Protein AF-0000000075734147 (afdb_homodimer)

Secondary structure (DSSP, 8-state):
-------HHHHHHHHTTTEEEEEEE-TTS-EEEEEEEE--TTSSSPEEEEEEETTS--EEEEE-SS-TTHHHHHHHHHHTT--GGG--SGGGHHHHHHHHHHHHHHH--SSS-HHHHHHHTT-EEEE--/-------HHHHHHHHTTTEEEEEEE-TTS-EEEEEEEE--TTSSS-EEEEEEETTS--EEEEE-SS-TTHHHHHHHHHHTT--GGG--SGGGHHHHHHHHHHHHHHH--SSS-HHHHHHHTT-EEEE--

Radius of gyration: 19.32 Å; Cα contacts (8 Å, |Δi|>4): 494; chains: 2; bounding box: 48×45×51 Å

pLDDT: mean 90.49, std 11.54, range [36.22, 98.69]

Solvent-accessible surface area (backbone atoms only — not comparable to full-atom values): 13750 Å² total; per-residue (Å²): 131,81,78,71,72,72,52,63,66,56,51,50,45,65,75,41,65,46,45,37,24,21,37,29,24,42,82,86,70,41,78,45,33,30,39,31,35,40,46,35,92,78,65,61,43,54,29,35,19,40,38,31,42,70,96,53,72,64,31,66,19,50,21,66,66,86,59,92,55,42,64,36,47,3,40,21,49,11,39,76,62,52,63,60,81,71,54,66,55,80,90,24,48,67,56,35,54,50,49,52,49,51,35,54,27,33,56,52,84,77,86,60,56,39,65,56,33,35,39,74,68,53,32,46,72,46,73,30,78,130,82,77,72,73,71,52,62,67,56,51,49,45,65,74,41,66,46,45,36,24,20,36,29,24,42,82,86,70,41,79,45,34,30,38,33,36,39,47,34,91,79,66,62,43,54,29,34,19,41,39,31,44,70,95,54,72,62,30,65,18,51,22,63,65,86,59,92,56,43,64,34,46,3,40,22,49,12,40,74,62,53,62,61,81,72,53,66,56,79,90,24,47,69,56,37,54,50,49,51,50,50,34,53,26,33,55,51,82,78,84,59,55,40,64,57,34,36,39,73,69,52,33,46,74,44,73,28,79

Sequence (258 aa):
MISKRPDIYTQHDKAFSAVSAYVVLNSANERVATVALKFPCDGAGRLYAYVHWVGLEMVRGWAGGYGYDKRSAACASAARRIAIGNLTGDEWTNRRHEATAFVEALEKDSGEDWTRQLEAAGFKVFQAVMISKRPDIYTQHDKAFSAVSAYVVLNSANERVATVALKFPCDGAGRLYAYVHWVGLEMVRGWAGGYGYDKRSAACASAARRIAIGNLTGDEWTNRRHEATAFVEALEKDSGEDWTRQLEAAGFKVFQAV

Nearest PDB structures (foldseek):
  7cxc-assembly2_B  TM=3.182E-01  e=1.117E+00  Mus musculus
  4lbl-assembly1_A  TM=2.856E-01  e=1.610E+00  Homo sapiens
  7cxc-assembly2_B  TM=3.187E-01  e=1.148E+00  Mus musculus
  4lbl-assembly1_A  TM=2.857E-01  e=1.651E+00  Homo sapiens

Organism: Rhodopseudomonas palustris (strain ATCC BAA-98 / CGA009) (NCBI:txid258594)

Foldseek 3Di:
DPPPPDDPVVVVCVVQVQKWKKFKAALVRDTFKIKMWGADPVNQAKIKIWIDGPPWDIWMFIAGDDDDARPLRRQLRRLVPTDLVSQDDPVCPVVSVLSVLLNVLSNDDPVDHSQVSNVVSRMHMDIPD/DPPPPDDPVVVVCVVAVQKWKKFKAALVRDTFKIKMWGADPVNQAKIKIWIDGPPWDIWMFIAGDDDDARPLVRQLRRLVPTDLVSQDDPVCPVVSVLSVLLNVLSNDDPVDHSQVSNVVSRMHMGIPD

Structure (mmCIF, N/CA/C/O backbone):
data_AF-0000000075734147-model_v1
#
loop_
_entity.id
_entity.type
_entity.pdbx_description
1 polymer 'Uncharacterized protein'
#
loop_
_atom_site.group_PDB
_atom_site.id
_atom_site.type_symbol
_atom_site.label_atom_id
_atom_site.label_alt_id
_atom_site.label_comp_id
_atom_site.label_asym_id
_atom_site.label_entity_id
_atom_site.label_seq_id
_atom_site.pdbx_PDB_ins_code
_atom_site.Cartn_x
_atom_site.Cartn_y
_atom_site.Cartn_z
_atom_site.occupancy
_atom_site.B_iso_or_equiv
_atom_site.auth_seq_id
_atom_site.auth_comp_id
_atom_site.auth_asym_id
_atom_site.auth_atom_id
_atom_site.pdbx_PDB_model_num
ATOM 1 N N . MET A 1 1 ? -27.438 -20.984 -16.859 1 36.22 1 MET A N 1
ATOM 2 C CA . MET A 1 1 ? -26.734 -19.703 -16.922 1 36.22 1 MET A CA 1
ATOM 3 C C . MET A 1 1 ? -25.438 -19.766 -16.125 1 36.22 1 MET A C 1
ATOM 5 O O . MET A 1 1 ? -25.469 -19.953 -14.898 1 36.22 1 MET A O 1
ATOM 9 N N . ILE A 1 2 ? -24.297 -20.281 -16.594 1 42.41 2 ILE A N 1
ATOM 10 C CA . ILE A 1 2 ? -23.047 -20.562 -15.891 1 42.41 2 ILE A CA 1
ATOM 11 C C . ILE A 1 2 ? -22.531 -19.281 -15.234 1 42.41 2 ILE A C 1
ATOM 13 O O . ILE A 1 2 ? -22.234 -18.297 -15.922 1 42.41 2 ILE A O 1
ATOM 17 N N . SER A 1 3 ? -23.031 -18.875 -14.148 1 45.53 3 SER A N 1
ATOM 18 C CA . SER A 1 3 ? -22.594 -17.688 -13.422 1 45.53 3 SER A CA 1
ATOM 19 C C . SER A 1 3 ? -21.078 -17.547 -13.422 1 45.53 3 SER A C 1
ATOM 21 O O . SER A 1 3 ? -20.375 -18.359 -12.828 1 45.53 3 SER A O 1
ATOM 23 N N . LYS A 1 4 ? -20.484 -17.062 -14.5 1 59.22 4 LYS A N 1
ATOM 24 C CA . LYS A 1 4 ? -19.031 -16.906 -14.664 1 59.22 4 LYS A CA 1
ATOM 25 C C . LYS A 1 4 ? -18.422 -16.156 -13.477 1 59.22 4 LYS A C 1
ATOM 27 O O . LYS A 1 4 ? -18.844 -15.055 -13.148 1 59.22 4 LYS A O 1
ATOM 32 N N . ARG A 1 5 ? -17.859 -16.844 -12.508 1 69.44 5 ARG A N 1
ATOM 33 C CA . ARG A 1 5 ? -17.094 -16.25 -11.43 1 69.44 5 ARG A CA 1
ATOM 34 C C . ARG A 1 5 ? -16.281 -15.055 -11.93 1 69.44 5 ARG A C 1
ATOM 36 O O . ARG A 1 5 ? -15.641 -15.133 -12.984 1 69.44 5 ARG A O 1
ATOM 43 N N . PRO A 1 6 ? -16.641 -13.844 -11.305 1 75.5 6 PRO A N 1
ATOM 44 C CA . PRO A 1 6 ? -15.812 -12.703 -11.719 1 75.5 6 PRO A CA 1
ATOM 45 C C . PRO A 1 6 ? -14.328 -13.047 -11.773 1 75.5 6 PRO A C 1
ATOM 47 O O . PRO A 1 6 ? -13.852 -13.875 -11 1 75.5 6 PRO A O 1
ATOM 50 N N . ASP A 1 7 ? -13.773 -12.469 -12.727 1 90.12 7 ASP A N 1
ATOM 51 C CA . ASP A 1 7 ? -12.336 -12.703 -12.828 1 90.12 7 ASP A CA 1
ATOM 52 C C . ASP A 1 7 ? -11.602 -12.094 -11.641 1 90.12 7 ASP A C 1
ATOM 54 O O . ASP A 1 7 ? -12.195 -11.383 -10.828 1 90.12 7 ASP A O 1
ATOM 58 N N . ILE A 1 8 ? -10.438 -12.391 -11.406 1 92.75 8 ILE A N 1
ATOM 59 C CA . ILE A 1 8 ? -9.633 -12.086 -10.227 1 92.75 8 ILE A CA 1
ATOM 60 C C . ILE A 1 8 ? -9.477 -10.57 -10.086 1 92.75 8 ILE A C 1
ATOM 62 O O . ILE A 1 8 ? -9.453 -10.047 -8.969 1 92.75 8 ILE A O 1
ATOM 66 N N . TYR A 1 9 ? -9.383 -9.852 -11.164 1 91.88 9 TYR A N 1
ATOM 67 C CA . TYR A 1 9 ? -9.211 -8.398 -11.109 1 91.88 9 TYR A CA 1
ATOM 68 C C . TYR A 1 9 ? -10.492 -7.719 -10.648 1 91.88 9 TYR A C 1
ATOM 70 O O . TYR A 1 9 ? -10.453 -6.758 -9.875 1 91.88 9 TYR A O 1
ATOM 78 N N . THR A 1 10 ? -11.594 -8.258 -11.055 1 91.88 10 THR A N 1
ATOM 79 C CA . THR A 1 10 ? -12.883 -7.75 -10.586 1 91.88 10 THR A CA 1
ATOM 80 C C . THR A 1 10 ? -13.055 -8.023 -9.094 1 91.88 10 THR A C 1
ATOM 82 O O . THR A 1 10 ? -13.562 -7.172 -8.359 1 91.88 10 THR A O 1
ATOM 85 N N . GLN A 1 11 ? -12.695 -9.172 -8.633 1 92.44 11 GLN A N 1
ATOM 86 C CA . GLN A 1 11 ? -12.766 -9.516 -7.215 1 92.44 11 GLN A CA 1
ATOM 87 C C . GLN A 1 11 ? -11.875 -8.594 -6.383 1 92.44 11 GLN A C 1
ATOM 89 O O . GLN A 1 11 ? -12.289 -8.109 -5.328 1 92.44 11 GLN A O 1
ATOM 94 N N . HIS A 1 12 ? -10.727 -8.414 -6.922 1 94.25 12 HIS A N 1
ATOM 95 C CA . HIS A 1 12 ? -9.797 -7.496 -6.273 1 94.25 12 HIS A CA 1
ATOM 96 C C . HIS A 1 12 ? -10.375 -6.09 -6.184 1 94.25 12 HIS A C 1
ATOM 98 O O . HIS A 1 12 ? -10.383 -5.484 -5.109 1 94.25 12 HIS A O 1
ATOM 104 N N . ASP A 1 13 ? -10.898 -5.598 -7.258 1 90.88 13 ASP A N 1
ATOM 105 C CA . ASP A 1 13 ? -11.484 -4.262 -7.285 1 90.88 13 ASP A CA 1
ATOM 106 C C . ASP A 1 13 ? -12.609 -4.137 -6.266 1 90.88 13 ASP A C 1
ATOM 108 O O . ASP A 1 13 ? -12.711 -3.133 -5.555 1 90.88 13 ASP A O 1
ATOM 112 N N . LYS A 1 14 ? -13.367 -5.133 -6.219 1 90.25 14 LYS A N 1
ATOM 113 C CA . LYS A 1 14 ? -14.484 -5.125 -5.277 1 90.25 14 LYS A CA 1
ATOM 114 C C . LYS A 1 14 ? -13.984 -5.137 -3.834 1 90.25 14 LYS A C 1
ATOM 116 O O . LYS A 1 14 ? -14.539 -4.457 -2.973 1 90.25 14 LYS A O 1
ATOM 121 N N . ALA A 1 15 ? -13.016 -5.859 -3.598 1 91.19 15 ALA A N 1
ATOM 122 C CA . ALA A 1 15 ? -12.484 -6.012 -2.248 1 91.19 15 ALA A CA 1
ATOM 123 C C . ALA A 1 15 ? -11.836 -4.719 -1.765 1 91.19 15 ALA A C 1
ATOM 125 O O . ALA A 1 15 ? -11.859 -4.41 -0.57 1 91.19 15 ALA A O 1
ATOM 126 N N . PHE A 1 16 ? -11.336 -3.965 -2.721 1 93.94 16 PHE A N 1
ATOM 127 C CA . PHE A 1 16 ? -10.547 -2.807 -2.32 1 93.94 16 PHE A CA 1
ATOM 128 C C . PHE A 1 16 ? -11.094 -1.533 -2.953 1 93.94 16 PHE A C 1
ATOM 130 O O . PHE A 1 16 ? -10.383 -0.537 -3.076 1 93.94 16 PHE A O 1
ATOM 137 N N . SER A 1 17 ? -12.305 -1.505 -3.332 1 90.56 17 SER A N 1
ATOM 138 C CA . SER A 1 17 ? -12.922 -0.414 -4.078 1 90.56 17 SER A CA 1
ATOM 139 C C . SER A 1 17 ? -12.961 0.868 -3.252 1 90.56 17 SER A C 1
ATOM 141 O O . SER A 1 17 ? -12.992 1.969 -3.807 1 90.56 17 SER A O 1
ATOM 143 N N . ALA A 1 18 ? -12.867 0.706 -1.955 1 92.38 18 ALA A N 1
ATOM 144 C CA . ALA A 1 18 ? -13.086 1.88 -1.114 1 92.38 18 ALA A CA 1
ATOM 145 C C . ALA A 1 18 ? -11.758 2.473 -0.646 1 92.38 18 ALA A C 1
ATOM 147 O O . ALA A 1 18 ? -11.742 3.408 0.158 1 92.38 18 ALA A O 1
ATOM 148 N N . VAL A 1 19 ? -10.688 1.834 -1.15 1 95.62 19 VAL A N 1
ATOM 149 C CA . VAL A 1 19 ? -9.422 2.309 -0.6 1 95.62 19 VAL A CA 1
ATOM 150 C C . VAL A 1 19 ? -8.359 2.334 -1.696 1 95.62 19 VAL A C 1
ATOM 152 O O . VAL A 1 19 ? -8.484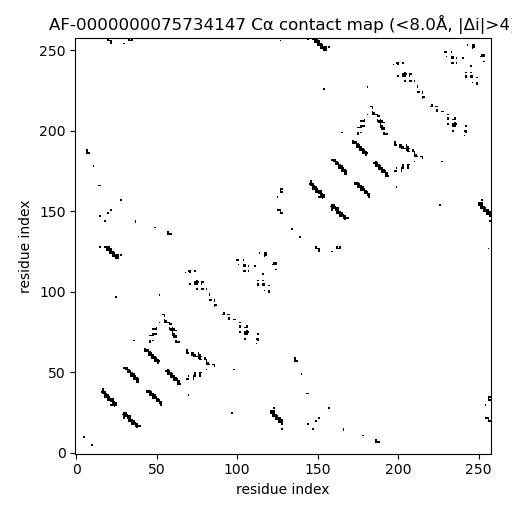 1.634 -2.703 1 95.62 19 VAL A O 1
ATOM 155 N N . SER A 1 20 ? -7.414 3.172 -1.601 1 97 20 SER A N 1
ATOM 156 C CA . SER A 1 20 ? -6.117 3.156 -2.271 1 97 20 SER A CA 1
ATOM 157 C C . SER A 1 20 ? -4.984 3.43 -1.288 1 97 20 SER A C 1
ATOM 159 O O . SER A 1 20 ? -5.164 4.168 -0.316 1 97 20 SER A O 1
ATOM 161 N N . ALA A 1 21 ? -3.875 2.805 -1.486 1 98.31 21 ALA A N 1
ATOM 162 C CA . ALA A 1 21 ? -2.748 2.943 -0.568 1 98.31 21 ALA A CA 1
ATOM 163 C C . ALA A 1 21 ? -1.424 2.969 -1.326 1 98.31 21 ALA A C 1
ATOM 165 O O . ALA A 1 21 ? -1.238 2.221 -2.289 1 98.31 21 ALA A O 1
ATOM 166 N N . TYR A 1 22 ? -0.541 3.803 -0.897 1 98.56 22 TYR A N 1
ATOM 167 C CA . TYR A 1 22 ? 0.712 4.062 -1.598 1 98.56 22 TYR A CA 1
ATOM 168 C C . TYR A 1 22 ? 1.884 4.105 -0.624 1 98.56 22 TYR A C 1
ATOM 170 O O . TYR A 1 22 ? 1.729 4.523 0.525 1 98.56 22 TYR A O 1
ATOM 178 N N . VAL A 1 23 ? 2.961 3.709 -1.096 1 98.69 23 VAL A N 1
ATOM 179 C CA . VAL A 1 23 ? 4.25 3.898 -0.437 1 98.69 23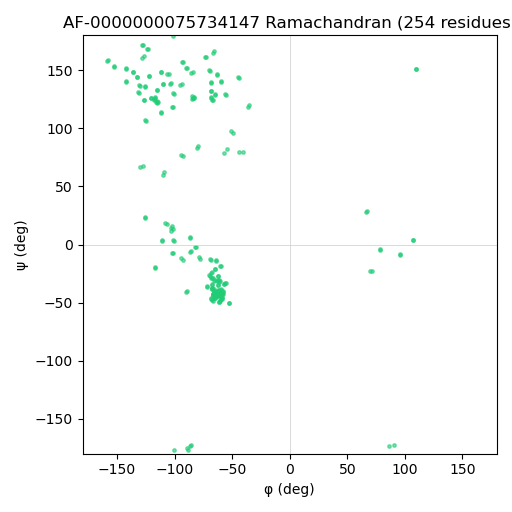 VAL A CA 1
ATOM 180 C C . VAL A 1 23 ? 5.082 4.918 -1.215 1 98.69 23 VAL A C 1
ATOM 182 O O . VAL A 1 23 ? 5.105 4.898 -2.447 1 98.69 23 VAL A O 1
ATOM 185 N N . VAL A 1 24 ? 5.719 5.77 -0.483 1 98.69 24 VAL A N 1
ATOM 186 C CA . VAL A 1 24 ? 6.57 6.789 -1.0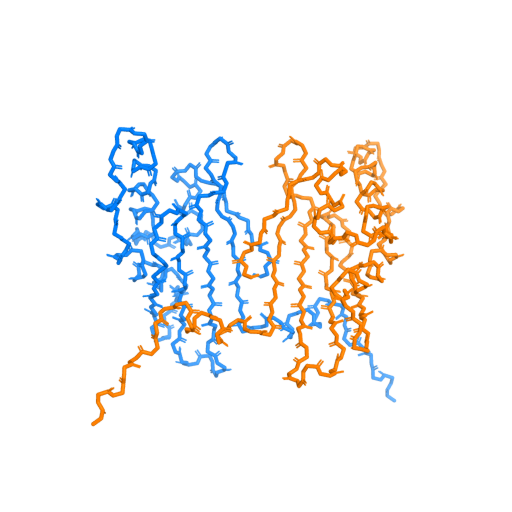92 1 98.69 24 VAL A CA 1
ATOM 187 C C . VAL A 1 24 ? 8.016 6.578 -0.663 1 98.69 24 VAL A C 1
ATOM 189 O O . VAL A 1 24 ? 8.312 6.5 0.532 1 98.69 24 VAL A O 1
ATOM 192 N N . LEU A 1 25 ? 8.898 6.488 -1.593 1 98.31 25 LEU A N 1
ATOM 193 C CA . LEU A 1 25 ? 10.328 6.359 -1.332 1 98.31 25 LEU A CA 1
ATOM 194 C C . LEU A 1 25 ? 11.078 7.613 -1.771 1 98.31 25 LEU A C 1
ATOM 196 O O . LEU A 1 25 ? 10.672 8.289 -2.719 1 98.31 25 LEU A O 1
ATOM 200 N N . ASN A 1 26 ? 12.141 7.922 -1.084 1 97.38 26 ASN A N 1
ATOM 201 C CA . ASN A 1 26 ? 13.023 8.992 -1.532 1 97.38 26 ASN A CA 1
ATOM 202 C C . ASN A 1 26 ? 14.062 8.484 -2.531 1 97.38 26 ASN A C 1
ATOM 204 O O . ASN A 1 26 ? 13.992 7.336 -2.971 1 97.38 26 ASN A O 1
ATOM 208 N N . SER A 1 27 ? 15.008 9.344 -2.881 1 93.94 27 SER A N 1
ATOM 209 C CA . SER A 1 27 ? 16.016 9.023 -3.895 1 93.94 27 SER A CA 1
ATOM 210 C C . SER A 1 27 ? 16.969 7.934 -3.404 1 93.94 27 SER A C 1
ATOM 212 O O . SER A 1 27 ? 17.578 7.238 -4.211 1 93.94 27 SER A O 1
ATOM 214 N N . ALA A 1 28 ? 17.109 7.789 -2.064 1 94.06 28 ALA A N 1
ATOM 215 C CA . ALA A 1 28 ? 17.953 6.754 -1.479 1 94.06 28 ALA A CA 1
ATOM 216 C C . ALA A 1 28 ? 17.172 5.449 -1.311 1 94.06 28 ALA A C 1
ATOM 218 O O . ALA A 1 28 ? 17.672 4.512 -0.675 1 94.06 28 ALA A O 1
ATOM 219 N N . ASN A 1 29 ? 15.898 5.387 -1.828 1 94.75 29 ASN A N 1
ATOM 220 C CA . ASN A 1 29 ? 15.023 4.219 -1.8 1 94.75 29 ASN A CA 1
ATOM 221 C C . ASN A 1 29 ? 14.609 3.859 -0.374 1 94.75 29 ASN A C 1
ATOM 223 O O . ASN A 1 29 ? 14.461 2.682 -0.045 1 94.75 29 ASN A O 1
ATOM 227 N N . GLU A 1 30 ? 14.578 4.84 0.439 1 95.44 30 GLU A N 1
ATOM 228 C CA . GLU A 1 30 ? 14.008 4.707 1.777 1 95.44 30 GLU A CA 1
ATOM 229 C C . GLU A 1 30 ? 12.539 5.125 1.798 1 95.44 30 GLU A C 1
ATOM 231 O O . GLU A 1 30 ? 12.156 6.098 1.144 1 95.44 30 GLU A O 1
ATOM 236 N N . ARG A 1 31 ? 11.797 4.336 2.508 1 96.88 31 ARG A N 1
ATOM 237 C CA . ARG A 1 31 ? 10.414 4.754 2.682 1 96.88 31 ARG A CA 1
ATOM 238 C C . ARG A 1 31 ? 10.32 6.02 3.527 1 96.88 31 ARG A C 1
ATOM 240 O O . ARG A 1 31 ? 10.742 6.027 4.688 1 96.88 31 ARG A O 1
ATOM 247 N N . VAL A 1 32 ? 9.695 7.031 3.006 1 97.75 32 VAL A N 1
ATOM 248 C CA . VAL A 1 32 ? 9.641 8.289 3.748 1 97.75 32 VAL A CA 1
ATOM 249 C C . VAL A 1 32 ? 8.188 8.625 4.094 1 97.75 32 VAL A C 1
ATOM 251 O O . VAL A 1 32 ? 7.926 9.438 4.98 1 97.75 32 VAL A O 1
ATOM 254 N N . ALA A 1 33 ? 7.25 8.031 3.369 1 98.56 33 ALA A N 1
ATOM 255 C CA . ALA A 1 33 ? 5.855 8.359 3.652 1 98.56 33 ALA A CA 1
ATOM 256 C C . ALA A 1 33 ? 4.918 7.266 3.156 1 98.56 33 ALA A C 1
ATOM 258 O O . ALA A 1 33 ? 5.305 6.434 2.332 1 98.56 33 ALA A O 1
ATOM 259 N N . THR A 1 34 ? 3.756 7.207 3.686 1 98.5 34 THR A N 1
ATOM 260 C CA . THR A 1 34 ? 2.619 6.477 3.141 1 98.5 34 THR A CA 1
ATOM 261 C C . THR A 1 34 ? 1.437 7.41 2.9 1 98.5 34 THR A C 1
ATOM 263 O O . THR A 1 34 ? 1.253 8.391 3.629 1 98.5 34 THR A O 1
ATOM 266 N N . VAL A 1 35 ? 0.726 7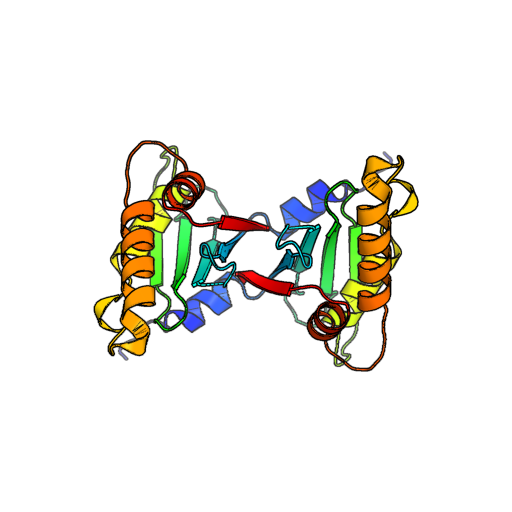.156 1.891 1 98.62 35 VAL A N 1
ATOM 267 C CA . VAL A 1 35 ? -0.514 7.859 1.576 1 98.62 35 VAL A CA 1
ATOM 268 C C . VAL A 1 35 ? -1.643 6.848 1.379 1 98.62 35 VAL A C 1
ATOM 270 O O . VAL A 1 35 ? -1.533 5.941 0.553 1 98.62 35 VAL A O 1
ATOM 273 N N . ALA A 1 36 ? -2.689 7.012 2.119 1 98.5 36 ALA A N 1
ATOM 274 C CA . ALA A 1 36 ? -3.848 6.133 1.999 1 98.5 36 ALA A CA 1
ATOM 275 C C . ALA A 1 36 ? -5.121 6.934 1.756 1 98.5 36 ALA A C 1
ATOM 277 O O . ALA A 1 36 ? -5.344 7.965 2.393 1 98.5 36 ALA A O 1
ATOM 278 N N . LEU A 1 37 ? -5.922 6.488 0.856 1 97.12 37 LEU A N 1
ATOM 279 C CA . LEU A 1 37 ? -7.164 7.16 0.489 1 97.12 37 LEU A CA 1
ATOM 280 C C . LEU A 1 37 ? -8.375 6.293 0.831 1 97.12 37 LEU A C 1
ATOM 282 O O . LEU A 1 37 ? -8.375 5.09 0.566 1 97.12 37 LEU A O 1
ATOM 286 N N . LYS A 1 38 ? -9.328 6.867 1.446 1 96.12 38 LYS A N 1
ATOM 287 C CA . LYS A 1 38 ? -10.617 6.238 1.717 1 96.12 38 LYS A CA 1
ATOM 288 C C . LYS A 1 38 ? -11.734 6.895 0.908 1 96.12 38 LYS A C 1
ATOM 290 O O . LYS A 1 38 ? -12.109 8.039 1.173 1 96.12 38 LYS A O 1
ATOM 295 N N . PHE A 1 39 ? -12.258 6.105 0.016 1 93.31 39 PHE A N 1
ATOM 296 C CA . PHE A 1 39 ? -13.281 6.609 -0.893 1 93.31 39 PHE A CA 1
ATOM 297 C C . PHE A 1 39 ? -14.664 6.523 -0.254 1 93.31 39 PHE A C 1
ATOM 299 O O . PHE A 1 39 ? -14.93 5.617 0.537 1 93.31 39 PHE A O 1
ATOM 306 N N . PRO A 1 40 ? -15.461 7.469 -0.623 1 87.25 40 PRO A N 1
ATOM 307 C CA . PRO A 1 40 ? -16.844 7.379 -0.135 1 87.25 40 PRO A CA 1
ATOM 308 C C . PRO A 1 40 ? -17.625 6.23 -0.771 1 87.25 40 PRO A C 1
ATOM 310 O O . PRO A 1 40 ? -17.328 5.828 -1.898 1 87.25 40 PRO A O 1
ATOM 313 N N . CYS A 1 41 ? -18.562 5.652 -0.082 1 77.62 41 CYS A N 1
ATOM 314 C CA . CYS A 1 41 ? -19.359 4.527 -0.563 1 77.62 41 CYS A CA 1
ATOM 315 C C . CYS A 1 41 ? -20.219 4.938 -1.748 1 77.62 41 CYS A C 1
ATOM 317 O O . CYS A 1 41 ? -20.391 4.168 -2.695 1 77.62 41 CYS A O 1
ATOM 319 N N . ASP A 1 42 ? -20.75 6.102 -1.663 1 71.5 42 ASP A N 1
ATOM 320 C CA . ASP A 1 42 ? -21.734 6.5 -2.664 1 71.5 42 ASP A CA 1
ATOM 321 C C . ASP A 1 42 ? -21.109 7.43 -3.707 1 71.5 42 ASP A C 1
ATOM 323 O O . ASP A 1 42 ? -21.812 7.984 -4.551 1 71.5 42 ASP A O 1
ATOM 327 N N . GLY A 1 43 ? -19.781 7.473 -3.668 1 65.81 43 GLY A N 1
ATOM 328 C CA . GLY A 1 43 ? -19.109 8.336 -4.625 1 65.81 43 GLY A CA 1
ATOM 329 C C . GLY A 1 43 ? -19.328 9.812 -4.344 1 65.81 43 GLY A C 1
ATOM 330 O O . GLY A 1 43 ? -18.594 10.664 -4.844 1 65.81 43 GLY A O 1
ATOM 331 N N . ALA A 1 44 ? -20.328 10.102 -3.68 1 67.5 44 ALA A N 1
ATOM 332 C CA . ALA A 1 44 ? -20.703 11.5 -3.457 1 67.5 44 ALA A CA 1
ATOM 333 C C . ALA A 1 44 ? -20.094 12.023 -2.152 1 67.5 44 ALA A C 1
ATOM 335 O O . ALA A 1 44 ? -19.922 13.227 -1.983 1 67.5 44 ALA A O 1
ATOM 336 N N . GLY A 1 45 ? -19.656 11.227 -1.44 1 81.81 45 GLY A N 1
ATOM 337 C CA . GLY A 1 45 ? -19.188 11.68 -0.141 1 81.81 45 GLY A CA 1
ATOM 338 C C . GLY A 1 45 ? -17.734 12.102 -0.147 1 81.81 45 GLY A C 1
ATOM 339 O O . GLY A 1 45 ? -17.156 12.375 -1.206 1 81.81 45 GLY A O 1
ATOM 340 N N . ARG A 1 46 ? -17.188 12.438 0.973 1 90.19 46 ARG A N 1
ATOM 341 C CA . ARG A 1 46 ? -15.828 12.914 1.177 1 90.19 46 ARG A CA 1
ATOM 342 C C . ARG A 1 46 ? -14.82 11.805 0.92 1 90.19 46 ARG A C 1
ATOM 344 O O . ARG A 1 46 ? -15.008 10.672 1.357 1 90.19 46 ARG A O 1
ATOM 351 N N . LEU A 1 47 ? -13.898 12.148 0.074 1 93.88 47 LEU A N 1
ATOM 352 C CA . LEU A 1 47 ? -12.688 11.336 -0.013 1 93.88 47 LEU A CA 1
ATOM 353 C C . LEU A 1 47 ? -11.672 11.766 1.035 1 93.88 47 LEU A C 1
ATOM 355 O O . LEU A 1 47 ? -11.336 12.953 1.136 1 93.88 47 LEU A O 1
ATOM 359 N N . TYR A 1 48 ? -11.25 10.836 1.808 1 95.81 48 TYR A N 1
ATOM 360 C CA . TYR A 1 48 ? -10.266 11.133 2.846 1 95.81 48 TYR A CA 1
ATOM 361 C C . TYR A 1 48 ? -8.875 10.664 2.434 1 95.81 48 TYR A C 1
ATOM 363 O O . TYR A 1 48 ? -8.719 9.586 1.857 1 95.81 48 TYR A O 1
ATOM 371 N N . ALA A 1 49 ? -7.93 11.461 2.723 1 97.44 49 ALA A N 1
ATOM 372 C CA . ALA A 1 49 ? -6.52 11.117 2.566 1 97.44 49 ALA A CA 1
ATOM 373 C C . ALA A 1 49 ? -5.812 11.07 3.92 1 97.44 49 ALA A C 1
ATOM 375 O O . ALA A 1 49 ? -5.891 12.023 4.699 1 97.44 49 ALA A O 1
ATOM 376 N N . TYR A 1 50 ? -5.223 9.984 4.242 1 98.25 50 TYR A N 1
ATOM 377 C CA . TYR A 1 50 ? -4.328 9.82 5.383 1 98.25 50 TYR A CA 1
ATOM 378 C C . TYR A 1 50 ? -2.869 9.828 4.934 1 98.25 50 TYR A C 1
ATOM 380 O O . TYR A 1 50 ? -2.449 8.984 4.145 1 98.25 50 TYR A O 1
ATOM 388 N N . VAL A 1 51 ? -2.094 10.773 5.398 1 98.5 51 VAL A N 1
ATOM 389 C CA . VAL A 1 51 ? -0.703 10.938 4.996 1 98.5 51 VAL A CA 1
ATOM 390 C C . VAL A 1 51 ? 0.208 10.828 6.215 1 98.5 51 VAL A C 1
ATOM 392 O O . VAL A 1 51 ? -0.014 11.5 7.227 1 98.5 51 VAL A O 1
ATOM 395 N N . HIS A 1 52 ? 1.134 9.977 6.121 1 98.12 52 HIS A N 1
ATOM 396 C CA . HIS A 1 52 ? 2.092 9.781 7.203 1 98.12 52 HIS A CA 1
ATOM 397 C C . HIS A 1 52 ? 3.525 9.93 6.703 1 98.12 52 HIS A C 1
ATOM 399 O O . HIS A 1 52 ? 4.031 9.062 5.98 1 98.12 52 HIS A O 1
ATOM 405 N N . TRP A 1 53 ? 4.133 11 7.066 1 97.75 53 TRP A N 1
ATOM 406 C CA . TRP A 1 53 ? 5.574 11.141 6.891 1 97.75 53 TRP A CA 1
ATOM 407 C C . TRP A 1 53 ? 6.328 10.492 8.047 1 97.75 53 TRP A C 1
ATOM 409 O O . TRP A 1 53 ? 6.09 10.828 9.211 1 97.75 53 TRP A O 1
ATOM 419 N N . VAL A 1 54 ? 7.234 9.617 7.695 1 94.75 54 VAL A N 1
ATOM 420 C CA . VAL A 1 54 ? 7.941 8.852 8.711 1 94.75 54 VAL A CA 1
ATOM 421 C C . VAL A 1 54 ? 8.609 9.797 9.711 1 94.75 54 VAL A C 1
ATOM 423 O O . VAL A 1 54 ? 9.336 10.711 9.312 1 94.75 54 VAL A O 1
ATOM 426 N N . GLY A 1 55 ? 8.375 9.562 10.984 1 92.38 55 GLY A N 1
ATOM 427 C CA . GLY A 1 55 ? 8.969 10.383 12.031 1 92.38 55 GLY A CA 1
ATOM 428 C C . GLY A 1 55 ? 8.047 11.484 12.516 1 92.38 55 GLY A C 1
ATOM 429 O O . GLY A 1 55 ? 8.328 12.141 13.523 1 92.38 55 GLY A O 1
ATOM 430 N N . LEU A 1 56 ? 6.914 11.688 11.836 1 95.62 56 LEU A N 1
ATOM 431 C CA . LEU A 1 56 ? 5.941 12.703 12.227 1 95.62 56 LEU A CA 1
ATOM 432 C C . LEU A 1 56 ? 4.57 12.078 12.461 1 95.62 56 LEU A C 1
ATOM 434 O O . LEU A 1 56 ? 4.34 10.922 12.109 1 95.62 56 LEU A O 1
ATOM 438 N N . GLU A 1 57 ? 3.711 12.883 13.047 1 95.38 57 GLU A N 1
ATOM 439 C CA . GLU A 1 57 ? 2.332 12.453 13.242 1 95.38 57 GLU A CA 1
ATOM 440 C C . GLU A 1 57 ? 1.596 12.344 11.906 1 95.38 57 GLU A C 1
ATOM 442 O O . GLU A 1 57 ? 1.758 13.195 11.031 1 95.38 57 GLU A O 1
ATOM 447 N N . MET A 1 58 ? 0.795 11.266 11.844 1 97.38 58 MET A N 1
ATOM 448 C CA . MET A 1 58 ? -0.082 11.133 10.688 1 97.38 58 MET A CA 1
ATOM 449 C C . MET A 1 58 ? -1.097 12.266 10.633 1 97.38 58 MET A C 1
ATOM 451 O O . MET A 1 58 ? -1.551 12.75 11.672 1 97.38 58 MET A O 1
ATOM 455 N N . VAL A 1 59 ? -1.437 12.664 9.422 1 97.62 59 VAL A N 1
ATOM 456 C CA . VAL A 1 59 ? -2.432 13.711 9.242 1 97.62 59 VAL A CA 1
ATOM 457 C C . VAL A 1 59 ? -3.525 13.234 8.297 1 97.62 59 VAL A C 1
ATOM 459 O O . VAL A 1 59 ? -3.338 12.258 7.566 1 97.62 59 VAL A O 1
ATOM 462 N N . ARG A 1 60 ? -4.629 13.891 8.328 1 97.44 60 ARG A N 1
ATOM 463 C CA . ARG A 1 60 ? -5.762 13.562 7.477 1 97.44 60 ARG A CA 1
ATOM 464 C C . ARG A 1 60 ? -6.301 14.805 6.773 1 97.44 60 ARG A C 1
ATOM 466 O O . ARG A 1 60 ? -6.367 15.883 7.371 1 97.44 60 ARG A O 1
ATOM 473 N N . GLY A 1 61 ? -6.602 14.672 5.527 1 96.19 61 GLY A N 1
ATOM 474 C CA . GLY A 1 61 ? -7.316 15.656 4.73 1 96.19 61 GLY A CA 1
ATOM 475 C C . GLY A 1 61 ? -8.516 15.07 4 1 96.19 61 GLY A C 1
ATOM 476 O O . GLY A 1 61 ? -8.789 13.875 4.105 1 96.19 61 GLY A O 1
ATOM 477 N N . TRP A 1 62 ? -9.273 15.969 3.418 1 93.5 62 TRP A N 1
ATOM 478 C CA . TRP A 1 62 ? -10.422 15.477 2.662 1 93.5 62 TRP A CA 1
ATOM 479 C C . TRP A 1 62 ? -10.797 16.453 1.546 1 93.5 62 TRP A C 1
ATOM 481 O O . TRP A 1 62 ? -10.352 17.594 1.54 1 93.5 62 TRP A O 1
ATOM 491 N N . ALA A 1 63 ? -11.336 15.938 0.599 1 92.25 63 ALA A N 1
ATOM 492 C CA . ALA A 1 63 ? -11.945 16.719 -0.474 1 92.25 63 ALA A CA 1
ATOM 493 C C . ALA A 1 63 ? -13.359 16.234 -0.774 1 92.25 63 ALA A C 1
ATOM 495 O O . ALA A 1 63 ? -13.625 15.039 -0.777 1 92.25 63 ALA A O 1
ATOM 496 N N . GLY A 1 64 ? -14.164 17.188 -0.804 1 84 64 GLY A N 1
ATOM 497 C CA . GLY A 1 64 ? -15.539 16.938 -1.188 1 84 64 GLY A CA 1
ATOM 498 C C . GLY A 1 64 ? -15.844 17.328 -2.625 1 84 64 GLY A C 1
ATOM 499 O O . GLY A 1 64 ? -14.945 17.719 -3.365 1 84 64 GLY A O 1
ATOM 500 N N . GLY A 1 65 ? -17.109 17.125 -3.086 1 71.88 65 GLY A N 1
ATOM 501 C CA . GLY A 1 65 ? -17.609 17.641 -4.352 1 71.88 65 GLY A CA 1
ATOM 502 C C . GLY A 1 65 ? -17.406 16.672 -5.508 1 71.88 65 GLY A C 1
ATOM 503 O O . GLY A 1 65 ? -17.172 15.484 -5.297 1 71.88 65 GLY A O 1
ATOM 504 N N . TYR A 1 66 ? -17.719 17.188 -6.695 1 64.19 66 TYR A N 1
ATOM 505 C CA . TYR A 1 66 ? -17.719 16.391 -7.914 1 64.19 66 TYR A CA 1
ATOM 506 C C . TYR A 1 66 ? -16.531 16.734 -8.805 1 64.19 66 TYR A C 1
ATOM 508 O O . TYR A 1 66 ? -16.531 16.406 -9.992 1 64.19 66 TYR A O 1
ATOM 516 N N . GLY A 1 67 ? -15.594 17.359 -8.164 1 61.38 67 GLY A N 1
ATOM 517 C CA . GLY A 1 67 ? -14.531 17.812 -9.039 1 61.38 67 GLY A CA 1
ATOM 518 C C . GLY A 1 67 ? -13.633 16.688 -9.523 1 61.38 67 GLY A C 1
ATOM 519 O O . GLY A 1 67 ? -13.664 15.586 -8.977 1 61.38 67 GLY A O 1
ATOM 520 N N . TYR A 1 68 ? -12.922 16.953 -10.586 1 62.44 68 TYR A N 1
ATOM 521 C CA . TYR A 1 68 ? -12.164 16 -11.406 1 62.44 68 TYR A CA 1
ATOM 522 C C . TYR A 1 68 ? -11.008 15.406 -10.625 1 62.44 68 TYR A C 1
ATOM 524 O O . TYR A 1 68 ? -10.672 14.234 -10.789 1 62.44 68 TYR A O 1
ATOM 532 N N . ASP A 1 69 ? -10.422 16.125 -9.695 1 84.25 69 ASP A N 1
ATOM 533 C CA . ASP A 1 69 ? -9.258 15.477 -9.086 1 84.25 69 ASP A CA 1
ATOM 534 C C . ASP A 1 69 ? -9.375 15.461 -7.562 1 84.25 69 ASP A C 1
ATOM 536 O O . ASP A 1 69 ? -8.609 16.141 -6.867 1 84.25 69 ASP A O 1
ATOM 540 N N . LYS A 1 70 ? -10.266 14.75 -7.035 1 88.56 70 LYS A N 1
ATOM 541 C CA . LYS A 1 70 ? -10.57 14.656 -5.613 1 88.56 70 LYS A CA 1
ATOM 542 C C . LYS A 1 70 ? -9.391 14.086 -4.832 1 88.56 70 LYS A C 1
ATOM 544 O O . LYS A 1 70 ? -9.156 14.461 -3.682 1 88.56 70 LYS A O 1
ATOM 549 N N . ARG A 1 71 ? -8.68 13.266 -5.453 1 93 71 ARG A N 1
ATOM 550 C CA . ARG A 1 71 ? -7.543 12.648 -4.777 1 93 71 ARG A CA 1
ATOM 551 C C . ARG A 1 71 ? -6.465 13.68 -4.469 1 93 71 ARG A C 1
ATOM 553 O O . ARG A 1 71 ? -5.996 13.773 -3.332 1 93 71 ARG A O 1
ATOM 560 N N . SER A 1 72 ? -6.164 14.445 -5.52 1 94.38 72 SER A N 1
ATOM 561 C CA . SER A 1 72 ? -5.129 15.461 -5.352 1 94.38 72 SER A CA 1
ATOM 562 C C . SER A 1 72 ? -5.547 16.516 -4.328 1 94.38 72 SER A C 1
ATOM 564 O O . SER A 1 72 ? -4.734 16.938 -3.504 1 94.38 72 SER A O 1
ATOM 566 N N . AL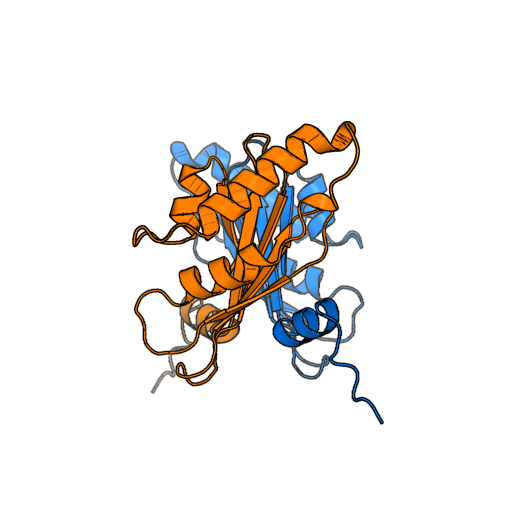A A 1 73 ? -6.75 16.875 -4.406 1 93.69 73 ALA A N 1
ATOM 567 C CA . ALA A 1 73 ? -7.25 17.875 -3.467 1 93.69 73 ALA A CA 1
ATOM 568 C C . ALA A 1 73 ? -7.199 17.359 -2.033 1 93.69 73 ALA A C 1
ATOM 570 O O . ALA A 1 73 ? -6.812 18.094 -1.116 1 93.69 73 ALA A O 1
ATOM 571 N N . ALA A 1 74 ? -7.602 16.141 -1.809 1 95.31 74 ALA A N 1
ATOM 572 C CA . ALA A 1 74 ? -7.574 15.547 -0.474 1 95.31 74 ALA A CA 1
ATOM 573 C C . ALA A 1 74 ? -6.145 15.438 0.046 1 95.31 74 ALA A C 1
ATOM 575 O O . ALA A 1 74 ? -5.875 15.734 1.212 1 95.31 74 ALA A O 1
ATOM 576 N N . CYS A 1 75 ? -5.262 15.008 -0.81 1 96.75 75 CYS A N 1
ATOM 577 C CA . CYS A 1 75 ? -3.859 14.891 -0.43 1 96.75 75 CYS A CA 1
ATOM 578 C C . CYS A 1 75 ? -3.27 16.25 -0.08 1 96.75 75 CYS A C 1
ATOM 580 O O . CYS A 1 75 ? -2.545 16.375 0.907 1 96.75 75 CYS A O 1
ATOM 582 N N . ALA A 1 76 ? -3.561 17.25 -0.888 1 95.94 76 ALA A N 1
ATOM 583 C CA . ALA A 1 76 ? -3.094 18.609 -0.609 1 95.94 76 ALA A CA 1
ATOM 584 C C . ALA A 1 76 ? -3.609 19.094 0.74 1 95.94 76 ALA A C 1
ATOM 586 O O . ALA A 1 76 ? -2.855 19.672 1.527 1 95.94 76 ALA A O 1
ATOM 587 N N . SER A 1 77 ? -4.895 18.859 0.951 1 95.19 77 SER A N 1
ATOM 588 C CA . SER A 1 77 ? -5.512 19.25 2.213 1 95.19 77 SER A CA 1
ATOM 589 C C . SER A 1 77 ? -4.812 18.594 3.398 1 95.19 77 SER A C 1
ATOM 591 O O . SER A 1 77 ? -4.609 19.219 4.434 1 95.19 77 SER A O 1
ATOM 593 N N . ALA A 1 78 ? -4.414 17.344 3.33 1 97.12 78 ALA A N 1
ATOM 594 C CA . ALA A 1 78 ? -3.682 16.625 4.379 1 97.12 78 ALA A CA 1
ATOM 595 C C . ALA A 1 78 ? -2.27 17.188 4.531 1 97.12 78 ALA A C 1
ATOM 597 O O . ALA A 1 78 ? -1.814 17.438 5.648 1 97.12 78 ALA A O 1
ATOM 598 N N . ALA A 1 79 ? -1.63 17.359 3.404 1 96.25 79 ALA A N 1
ATOM 599 C CA . ALA A 1 79 ? -0.228 17.781 3.398 1 96.25 79 ALA A CA 1
ATOM 600 C C . ALA A 1 79 ? -0.037 19.094 4.152 1 96.25 79 ALA A C 1
ATOM 602 O O . ALA A 1 79 ? 0.964 19.281 4.848 1 96.25 79 ALA A O 1
ATOM 603 N N . ARG A 1 80 ? -0.946 19.984 4.121 1 95.12 80 ARG A N 1
ATOM 604 C CA . ARG A 1 80 ? -0.879 21.281 4.766 1 95.12 80 ARG A CA 1
ATOM 605 C C . ARG A 1 80 ? -0.817 21.141 6.281 1 95.12 80 ARG A C 1
ATOM 607 O O . ARG A 1 80 ? -0.437 22.094 6.984 1 95.12 80 ARG A O 1
ATOM 614 N N . ARG A 1 81 ? -1.095 20.016 6.75 1 96.38 81 ARG A N 1
ATOM 615 C CA . ARG A 1 81 ? -1.195 19.812 8.195 1 96.38 81 ARG A CA 1
ATOM 616 C C . ARG A 1 81 ? 0.051 19.125 8.734 1 96.38 81 ARG A C 1
ATOM 618 O O . ARG A 1 81 ? 0.175 18.922 9.945 1 96.38 81 ARG A O 1
ATOM 625 N N . ILE A 1 82 ? 0.901 18.703 7.871 1 96.25 82 ILE A N 1
ATOM 626 C CA . ILE A 1 82 ? 2.125 18.047 8.312 1 96.25 82 ILE A CA 1
ATOM 627 C C . ILE A 1 82 ? 3 19.031 9.078 1 96.25 82 ILE A C 1
ATOM 629 O O . ILE A 1 82 ? 3.311 20.109 8.57 1 96.25 82 ILE A O 1
ATOM 633 N N . ALA A 1 83 ? 3.42 18.609 10.219 1 95.44 83 ALA A N 1
ATOM 634 C CA . ALA A 1 83 ? 4.211 19.484 11.086 1 95.44 83 ALA A CA 1
ATOM 635 C C . ALA A 1 83 ? 5.707 19.266 10.867 1 95.44 83 ALA A C 1
ATOM 637 O O . ALA A 1 83 ? 6.398 18.734 11.742 1 95.44 83 ALA A O 1
ATOM 638 N N . ILE A 1 84 ? 6.211 19.781 9.844 1 94.38 84 ILE A N 1
ATOM 639 C CA . ILE A 1 84 ? 7.598 19.578 9.43 1 94.38 84 ILE A CA 1
ATOM 640 C C . ILE A 1 84 ? 8.539 20.109 10.508 1 94.38 84 ILE A C 1
ATOM 642 O O . ILE A 1 84 ? 9.625 19.562 10.727 1 94.38 84 ILE A O 1
ATOM 646 N N . GLY A 1 85 ? 8.07 21.172 11.203 1 91.62 85 GLY A N 1
ATOM 647 C CA . GLY A 1 85 ? 8.867 21.781 12.25 1 91.62 85 GLY A CA 1
ATOM 648 C C . GLY A 1 85 ? 9.219 20.828 13.375 1 91.62 85 GLY A C 1
ATOM 649 O O . GLY A 1 85 ? 10.125 21.094 14.164 1 91.62 85 GLY A O 1
ATOM 650 N N . ASN A 1 86 ? 8.477 19.703 13.477 1 92.12 86 ASN A N 1
ATOM 651 C CA . ASN A 1 86 ? 8.727 18.734 14.531 1 92.12 86 ASN A CA 1
ATOM 652 C C . ASN A 1 86 ? 9.93 17.859 14.211 1 92.12 86 ASN A C 1
ATOM 654 O O . ASN A 1 86 ? 10.375 17.078 15.055 1 92.12 86 ASN A O 1
ATOM 658 N N . LEU A 1 87 ? 10.422 17.938 12.953 1 91.62 87 LEU A N 1
ATOM 659 C CA . LEU A 1 87 ? 11.68 17.297 12.602 1 91.62 87 LEU A CA 1
ATOM 660 C C . LEU A 1 87 ? 12.867 18.156 13.031 1 91.62 87 LEU A C 1
ATOM 662 O O . LEU A 1 87 ? 13.414 18.906 12.227 1 91.62 87 LEU A O 1
ATOM 666 N N . THR A 1 88 ? 13.219 17.984 14.352 1 84.56 88 THR A N 1
ATOM 667 C CA . THR A 1 88 ? 14.219 18.859 14.938 1 84.56 88 THR A CA 1
ATOM 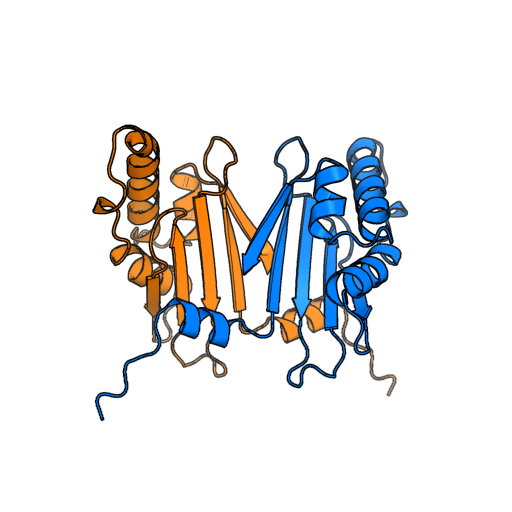668 C C . THR A 1 88 ? 15.555 18.125 15.102 1 84.56 88 THR A C 1
ATOM 670 O O . THR A 1 88 ? 15.578 16.922 15.312 1 84.56 88 THR A O 1
ATOM 673 N N . GLY A 1 89 ? 16.531 18.797 14.961 1 83.94 89 GLY A N 1
ATOM 674 C CA . GLY A 1 89 ? 17.875 18.266 15.117 1 83.94 89 GLY A CA 1
ATOM 675 C C . GLY A 1 89 ? 18.625 18.156 13.812 1 83.94 89 GLY A C 1
ATOM 676 O O . GLY A 1 89 ? 18.016 18.047 12.742 1 83.94 89 GLY A O 1
ATOM 677 N N . ASP A 1 90 ? 19.891 18.25 13.836 1 82.19 90 ASP A N 1
ATOM 678 C CA . ASP A 1 90 ? 20.75 18.219 12.656 1 82.19 90 ASP A CA 1
ATOM 679 C C . ASP A 1 90 ? 20.641 16.891 11.922 1 82.19 90 ASP A C 1
ATOM 681 O O . ASP A 1 90 ? 20.766 16.828 10.695 1 82.19 90 ASP A O 1
ATOM 685 N N . GLU A 1 91 ? 20.312 15.898 12.711 1 78.25 91 GLU A N 1
ATOM 686 C CA . GLU A 1 91 ? 20.203 14.562 12.117 1 78.25 91 GLU A CA 1
ATOM 687 C C . GLU A 1 91 ? 19.016 14.477 11.172 1 78.25 91 GLU A C 1
ATOM 689 O O . GLU A 1 91 ? 18.969 13.602 10.297 1 78.25 91 GLU A O 1
ATOM 694 N N . TRP A 1 92 ? 18.188 15.523 11.305 1 84.12 92 TRP A N 1
ATOM 695 C CA . TRP A 1 92 ? 16.969 15.453 10.508 1 84.12 92 TRP A CA 1
ATOM 696 C C . TRP A 1 92 ? 16.984 16.484 9.391 1 84.12 92 TRP A C 1
ATOM 698 O O . TRP A 1 92 ? 15.969 16.688 8.711 1 84.12 92 TRP A O 1
ATOM 708 N N . THR A 1 93 ? 18.062 17.188 9.273 1 87.56 93 THR A N 1
ATOM 709 C CA . THR A 1 93 ? 18.109 18.266 8.297 1 87.56 93 THR A CA 1
ATOM 710 C C . THR A 1 93 ? 17.703 17.766 6.914 1 87.56 93 THR A C 1
ATOM 712 O O . THR A 1 93 ? 16.828 18.344 6.266 1 87.56 93 THR A O 1
ATOM 715 N N . ASN A 1 94 ? 18.281 16.672 6.438 1 88.12 94 ASN A N 1
ATOM 716 C CA . ASN A 1 94 ? 17.938 16.109 5.133 1 88.12 94 ASN A CA 1
ATOM 717 C C . ASN A 1 94 ? 16.484 15.68 5.078 1 88.12 94 ASN A C 1
ATOM 719 O O . ASN A 1 94 ? 15.789 15.93 4.086 1 88.12 94 ASN A O 1
ATOM 723 N N . ARG A 1 95 ? 16.016 15.117 6.156 1 91.19 95 ARG A N 1
ATOM 724 C CA . ARG A 1 95 ? 14.641 14.656 6.223 1 91.19 95 ARG A CA 1
ATOM 725 C C . ARG A 1 95 ? 13.664 15.828 6.184 1 91.19 95 ARG A C 1
ATOM 727 O O . ARG A 1 95 ? 12.586 15.734 5.59 1 91.19 95 ARG A O 1
ATOM 734 N N . ARG A 1 96 ? 14.102 16.891 6.781 1 93.81 96 ARG A N 1
ATOM 735 C CA . ARG A 1 96 ? 13.266 18.078 6.766 1 93.81 96 ARG A CA 1
ATOM 736 C C . ARG A 1 96 ? 13.133 18.641 5.355 1 93.81 96 ARG A C 1
ATOM 738 O O . ARG A 1 96 ? 12.047 19.047 4.941 1 93.81 96 ARG A O 1
ATOM 745 N N . HIS A 1 97 ? 14.25 18.688 4.707 1 95.31 97 HIS A N 1
ATOM 746 C CA . HIS A 1 97 ? 14.242 19.156 3.326 1 95.31 97 HIS A CA 1
ATOM 747 C C . HIS A 1 97 ? 13.344 18.281 2.457 1 95.31 97 HIS A C 1
ATOM 749 O O . HIS A 1 97 ? 12.562 18.797 1.647 1 95.31 97 HIS A O 1
ATOM 755 N N . GLU A 1 98 ? 13.43 17 2.623 1 96.5 98 GLU A N 1
ATOM 756 C CA . GLU A 1 98 ? 12.609 16.078 1.855 1 96.5 98 GLU A CA 1
ATOM 757 C C . GLU A 1 98 ? 11.125 16.234 2.189 1 96.5 98 GLU A C 1
ATOM 759 O O . GLU A 1 98 ? 10.273 16.219 1.296 1 96.5 98 GLU A O 1
ATOM 764 N N . ALA A 1 99 ? 10.875 16.391 3.461 1 97.19 99 ALA A N 1
ATOM 765 C CA . ALA A 1 99 ? 9.492 16.594 3.887 1 97.19 99 ALA A CA 1
ATOM 766 C C . ALA A 1 99 ? 8.906 17.859 3.285 1 97.19 99 ALA A C 1
ATOM 768 O O . ALA A 1 99 ? 7.742 17.875 2.875 1 97.19 99 ALA A O 1
ATOM 769 N N . THR A 1 100 ? 9.711 18.922 3.312 1 97.12 100 THR A N 1
ATOM 770 C CA . THR A 1 100 ? 9.273 20.172 2.713 1 97.12 100 THR A CA 1
ATOM 771 C C . THR A 1 100 ? 8.953 19.984 1.231 1 97.12 100 THR A C 1
ATOM 773 O O . THR A 1 100 ? 7.906 20.422 0.753 1 97.12 100 THR A O 1
ATOM 776 N N . ALA A 1 101 ? 9.852 19.312 0.5 1 97.44 101 ALA A N 1
ATOM 777 C CA . ALA A 1 101 ? 9.633 19.031 -0.917 1 97.44 101 ALA A CA 1
ATOM 778 C C . ALA A 1 101 ? 8.367 18.203 -1.122 1 97.44 101 ALA A C 1
ATOM 780 O O . ALA A 1 101 ? 7.621 18.422 -2.08 1 97.44 101 ALA A O 1
ATOM 781 N N . PHE A 1 102 ? 8.141 17.281 -0.241 1 98.25 102 PHE A N 1
ATOM 782 C CA . PHE A 1 102 ? 6.969 16.422 -0.27 1 98.25 102 PHE A CA 1
ATOM 783 C C . PHE A 1 102 ? 5.688 17.234 -0.135 1 98.25 102 PHE A C 1
ATOM 785 O O . PHE A 1 102 ? 4.77 17.094 -0.943 1 98.25 102 PHE A O 1
ATOM 792 N N . VAL A 1 103 ? 5.629 18.094 0.829 1 98 103 VAL A N 1
ATOM 793 C CA . VAL A 1 103 ? 4.453 18.922 1.092 1 98 103 VAL A CA 1
ATOM 794 C C . VAL A 1 103 ? 4.219 19.875 -0.078 1 98 103 VAL A C 1
ATOM 796 O O . VAL A 1 103 ? 3.09 20 -0.561 1 98 103 VAL A O 1
ATOM 799 N N . GLU A 1 104 ? 5.27 20.484 -0.508 1 97.38 104 GLU A N 1
ATOM 800 C CA . GLU A 1 104 ? 5.156 21.422 -1.622 1 97.38 104 GLU A CA 1
ATOM 801 C C . GLU A 1 104 ? 4.637 20.734 -2.877 1 97.38 104 GLU A C 1
ATOM 803 O O . GLU A 1 104 ? 3.814 21.297 -3.605 1 97.38 104 GLU A O 1
ATOM 808 N N . ALA A 1 105 ? 5.109 19.547 -3.143 1 97.62 105 ALA A N 1
ATOM 809 C CA . ALA A 1 105 ? 4.668 18.797 -4.312 1 97.62 105 ALA A CA 1
ATOM 810 C C . ALA A 1 105 ? 3.176 18.484 -4.234 1 97.62 105 ALA A C 1
ATOM 812 O O . ALA A 1 105 ? 2.451 18.641 -5.219 1 97.62 105 ALA A O 1
ATOM 813 N N . LEU A 1 106 ? 2.695 18.062 -3.062 1 96.75 106 LEU A N 1
ATOM 814 C CA . LEU A 1 106 ? 1.296 17.672 -2.898 1 96.75 106 LEU A CA 1
ATOM 815 C C . LEU A 1 106 ? 0.385 18.906 -2.988 1 96.75 106 LEU A C 1
ATOM 817 O O . LEU A 1 106 ? -0.788 18.781 -3.348 1 96.75 106 LEU A O 1
ATOM 821 N N . GLU A 1 107 ? 0.886 20 -2.68 1 94.81 107 GLU A N 1
ATOM 822 C CA . GLU A 1 107 ? 0.07 21.219 -2.646 1 94.81 107 GLU A CA 1
ATOM 823 C C . GLU A 1 107 ? -0.006 21.875 -4.023 1 94.81 107 GLU A C 1
ATOM 825 O O . GLU A 1 107 ? -0.789 22.797 -4.234 1 94.81 107 GLU A O 1
ATOM 830 N N . LYS A 1 108 ? 0.754 21.312 -4.91 1 89 108 LYS A N 1
ATOM 831 C CA . LYS A 1 108 ? 0.764 21.906 -6.242 1 89 108 LYS A CA 1
ATOM 832 C C . LYS A 1 108 ? -0.577 21.703 -6.945 1 89 108 LYS A C 1
ATOM 834 O O . LYS A 1 108 ? -1.171 20.625 -6.863 1 89 108 LYS A O 1
ATOM 839 N N . ASP A 1 109 ? -1.121 22.75 -7.512 1 75.69 109 ASP A N 1
ATOM 840 C CA . ASP A 1 109 ? -2.359 22.719 -8.281 1 75.69 109 ASP A CA 1
ATOM 841 C C . ASP A 1 109 ? -2.084 22.922 -9.773 1 75.69 109 ASP A C 1
ATOM 843 O O . ASP A 1 109 ? -2.389 23.984 -10.328 1 75.69 109 ASP A O 1
ATOM 847 N N . SER A 1 110 ? -1.386 22.031 -10.289 1 77 110 SER A N 1
ATOM 848 C CA . SER A 1 110 ? -1.011 22.188 -11.688 1 77 110 SER A CA 1
ATOM 849 C C . SER A 1 110 ? -1.854 21.297 -12.594 1 77 110 SER A C 1
ATOM 851 O O . SER A 1 110 ? -1.556 21.156 -13.781 1 77 110 SER A O 1
ATOM 853 N N . GLY A 1 111 ? -2.908 20.781 -12.078 1 80.06 111 GLY A N 1
ATOM 854 C CA . GLY A 1 111 ? -3.752 19.922 -12.898 1 80.06 111 GLY A CA 1
ATOM 855 C C . GLY A 1 111 ? -3.199 18.516 -13.055 1 80.06 111 GLY A C 1
ATOM 856 O O . GLY A 1 111 ? -3.82 17.672 -13.695 1 80.06 111 GLY A O 1
ATOM 857 N N . GLU A 1 112 ? -2.014 18.297 -12.531 1 84.69 112 GLU A N 1
ATOM 858 C CA . GLU A 1 112 ? -1.411 16.969 -12.586 1 84.69 112 GLU A CA 1
ATOM 859 C C . GLU A 1 112 ? -1.803 16.125 -11.367 1 84.69 112 GLU A C 1
ATOM 861 O O . GLU A 1 112 ? -2.057 16.672 -10.289 1 84.69 112 GLU A O 1
ATOM 866 N N . ASP A 1 113 ? -1.812 14.828 -11.602 1 91.75 113 ASP A N 1
ATOM 867 C CA . ASP A 1 113 ? -2.076 13.875 -10.523 1 91.75 113 ASP A CA 1
ATOM 868 C C . ASP A 1 113 ? -1.035 14.008 -9.414 1 91.75 113 ASP A C 1
ATOM 870 O O . ASP A 1 113 ? 0.148 14.219 -9.688 1 91.75 113 ASP A O 1
ATOM 874 N N . TRP A 1 114 ? -1.524 13.891 -8.203 1 95.88 114 TRP A N 1
ATOM 875 C CA . TRP A 1 114 ? -0.66 14.086 -7.043 1 95.88 114 TRP A CA 1
ATOM 876 C C . TRP A 1 114 ? 0.545 13.156 -7.094 1 95.88 114 TRP A C 1
ATOM 878 O O . TRP A 1 114 ? 1.632 13.508 -6.629 1 95.88 114 TRP A O 1
ATOM 888 N N . THR A 1 115 ? 0.369 11.938 -7.652 1 97.06 115 THR A N 1
ATOM 889 C CA . THR A 1 115 ? 1.498 11.023 -7.73 1 97.06 115 THR A CA 1
ATOM 890 C C . THR A 1 115 ? 2.553 11.547 -8.703 1 97.06 115 THR A C 1
ATOM 892 O O . THR A 1 115 ? 3.754 11.414 -8.453 1 97.06 115 THR A O 1
ATOM 895 N N . ARG A 1 116 ? 2.127 12.133 -9.75 1 95.88 116 ARG A N 1
ATOM 896 C CA . ARG A 1 116 ? 3.047 12.695 -10.727 1 95.88 116 ARG A CA 1
ATOM 897 C C . ARG A 1 116 ? 3.811 13.883 -10.148 1 95.88 116 ARG A C 1
ATOM 899 O O . ARG A 1 116 ? 4.992 14.07 -10.445 1 95.88 116 ARG A O 1
ATOM 906 N N . GLN A 1 117 ? 3.107 14.656 -9.367 1 96.75 117 GLN A N 1
ATOM 907 C CA . GLN A 1 117 ? 3.76 15.781 -8.703 1 96.75 117 GLN A CA 1
ATOM 908 C C . GLN A 1 117 ? 4.859 15.297 -7.766 1 96.75 117 GLN A C 1
ATOM 910 O O . GLN A 1 117 ? 5.938 15.898 -7.703 1 96.75 117 GLN A O 1
ATOM 915 N N . LEU A 1 118 ? 4.629 14.234 -7.059 1 97.88 118 LEU A N 1
ATOM 916 C CA . LEU A 1 118 ? 5.641 13.672 -6.172 1 97.88 118 LEU A CA 1
ATOM 917 C C . LEU A 1 118 ? 6.82 13.117 -6.969 1 97.88 118 LEU A C 1
ATOM 919 O O . LEU A 1 118 ? 7.977 13.32 -6.586 1 97.88 118 LEU A O 1
ATOM 923 N N . GLU A 1 119 ? 6.492 12.453 -8.023 1 97.44 119 GLU A N 1
ATOM 924 C CA . GLU A 1 119 ? 7.555 11.906 -8.859 1 97.44 119 GLU A CA 1
ATOM 925 C C . GLU A 1 119 ? 8.422 13.023 -9.445 1 97.44 119 GLU A C 1
ATOM 927 O O . GLU A 1 119 ? 9.648 12.898 -9.492 1 97.44 119 GLU A O 1
ATOM 932 N N . ALA A 1 120 ? 7.809 14.055 -9.852 1 96.44 120 ALA A N 1
ATOM 933 C CA . ALA A 1 120 ? 8.531 15.211 -10.375 1 96.44 120 ALA A CA 1
ATOM 934 C C . ALA A 1 120 ? 9.445 15.812 -9.32 1 96.44 120 ALA A C 1
ATOM 936 O O . ALA A 1 120 ? 10.484 16.406 -9.641 1 96.44 120 ALA A O 1
ATOM 937 N N . ALA A 1 121 ? 9.047 15.703 -8.07 1 97.12 121 ALA A N 1
ATOM 938 C CA . ALA A 1 121 ? 9.828 16.25 -6.965 1 97.12 121 ALA A CA 1
ATOM 939 C C . ALA A 1 121 ? 10.953 15.312 -6.559 1 97.12 121 ALA A C 1
ATOM 941 O O . ALA A 1 121 ? 11.711 15.602 -5.629 1 97.12 121 ALA A O 1
ATOM 942 N N . GLY A 1 122 ? 11.055 14.125 -7.199 1 97.06 122 GLY A N 1
ATOM 943 C CA . GLY A 1 122 ? 12.188 13.242 -6.973 1 97.06 122 GLY A CA 1
ATOM 944 C C . GLY A 1 122 ? 11.828 12.016 -6.152 1 97.06 122 GLY A C 1
ATOM 945 O O . GLY A 1 122 ? 12.711 11.227 -5.793 1 97.06 122 GLY A O 1
ATOM 946 N N . PHE A 1 123 ? 10.539 11.859 -5.824 1 98.06 123 PHE A N 1
ATOM 947 C CA . PHE A 1 123 ? 10.117 10.688 -5.062 1 98.06 123 PHE A CA 1
ATOM 948 C C . PHE A 1 123 ? 9.672 9.57 -5.996 1 98.06 123 PHE A C 1
ATOM 950 O O . PHE A 1 123 ? 9.367 9.812 -7.164 1 98.06 123 PHE A O 1
ATOM 957 N N . LYS A 1 124 ? 9.719 8.359 -5.52 1 98 124 LYS A N 1
ATOM 958 C CA . LYS A 1 124 ? 9.047 7.223 -6.145 1 98 124 LYS A CA 1
ATOM 959 C C . LYS A 1 124 ? 7.746 6.883 -5.418 1 98 124 LYS A C 1
ATOM 961 O O . LYS A 1 124 ? 7.715 6.828 -4.188 1 98 124 LYS A O 1
ATOM 966 N N . VAL A 1 125 ? 6.738 6.758 -6.16 1 98.44 125 VAL A N 1
ATOM 967 C CA . VAL A 1 125 ? 5.426 6.453 -5.598 1 98.44 125 VAL A CA 1
ATOM 968 C C . VAL A 1 125 ? 4.957 5.086 -6.09 1 98.44 125 VAL A C 1
ATOM 970 O O . VAL A 1 125 ? 4.863 4.852 -7.297 1 98.44 125 VAL A O 1
ATOM 973 N N . PHE A 1 126 ? 4.664 4.152 -5.172 1 98.06 126 PHE A N 1
ATOM 974 C CA . PHE A 1 126 ? 4.18 2.824 -5.527 1 98.06 126 PHE A CA 1
ATOM 975 C C . PHE A 1 126 ? 2.785 2.588 -4.965 1 98.06 126 PHE A C 1
ATOM 977 O O . PHE A 1 126 ? 2.564 2.721 -3.76 1 98.06 126 PHE A O 1
ATOM 984 N N . GLN A 1 127 ? 1.905 2.25 -5.801 1 97.81 127 GLN A N 1
ATOM 985 C CA . GLN A 1 127 ? 0.561 1.895 -5.359 1 97.81 127 GLN A CA 1
ATOM 986 C C . GLN A 1 127 ? 0.49 0.429 -4.941 1 97.81 127 GLN A C 1
ATOM 988 O O . GLN A 1 127 ? 0.877 -0.46 -5.699 1 97.81 127 GLN A O 1
ATOM 993 N N . ALA A 1 128 ? 0 0.198 -3.773 1 97.94 128 ALA A N 1
ATOM 994 C CA . ALA A 1 128 ? -0.179 -1.165 -3.281 1 97.94 128 ALA A CA 1
ATOM 995 C C . ALA A 1 128 ? -1.556 -1.707 -3.656 1 97.94 128 ALA A C 1
ATOM 997 O O . ALA A 1 128 ? -1.7 -2.893 -3.965 1 97.94 128 ALA A O 1
ATOM 998 N N . VAL A 1 129 ? -2.545 -0.817 -3.523 1 96.69 129 VAL A N 1
ATOM 999 C CA . VAL A 1 129 ? -3.898 -1.146 -3.953 1 96.69 129 VAL A CA 1
ATOM 1000 C C . VAL A 1 129 ? -4.586 0.102 -4.504 1 96.69 129 VAL A C 1
ATOM 1002 O O . VAL A 1 129 ? -4.219 1.226 -4.148 1 96.69 129 VAL A O 1
ATOM 1005 N N . MET B 1 1 ? -19.906 15.984 28.422 1 37.28 1 MET B N 1
ATOM 1006 C CA . MET B 1 1 ? -19 14.898 28.109 1 37.28 1 MET B CA 1
ATOM 1007 C C . MET B 1 1 ? -18.266 15.164 26.781 1 37.28 1 MET B C 1
ATOM 1009 O O . MET B 1 1 ? -18.906 15.273 25.734 1 37.28 1 MET B O 1
ATOM 1013 N N . ILE B 1 2 ? -17.156 15.938 26.688 1 43.25 2 ILE B N 1
ATOM 1014 C CA . ILE B 1 2 ? -16.453 16.375 25.484 1 43.25 2 ILE B CA 1
ATOM 1015 C C . ILE B 1 2 ? -16.094 15.172 24.641 1 43.25 2 ILE B C 1
ATOM 1017 O O . ILE B 1 2 ? -15.32 14.305 25.062 1 43.25 2 ILE B O 1
ATOM 1021 N N . SER B 1 3 ? -16.922 14.648 23.875 1 46.56 3 SER B N 1
ATOM 1022 C CA . SER B 1 3 ? -16.672 13.508 23 1 46.56 3 SER B CA 1
ATOM 1023 C C . SER B 1 3 ? -15.336 13.648 22.281 1 46.56 3 SER B C 1
ATOM 1025 O O . SER B 1 3 ? -15.172 14.523 21.422 1 46.56 3 SER B O 1
ATOM 1027 N N . LYS B 1 4 ? -14.211 13.344 22.953 1 60.09 4 LYS B N 1
ATOM 1028 C CA . LYS B 1 4 ? -12.859 13.461 22.422 1 60.09 4 LYS B CA 1
ATOM 1029 C C . LYS B 1 4 ? -12.75 12.789 21.047 1 60.09 4 LYS B C 1
ATOM 1031 O O . LYS B 1 4 ? -13.039 11.602 20.922 1 60.09 4 LYS B O 1
ATOM 1036 N N . ARG B 1 5 ? -12.875 13.531 19.953 1 69.5 5 ARG B N 1
ATOM 1037 C CA . ARG B 1 5 ? -12.609 13.016 18.625 1 69.5 5 ARG B CA 1
ATOM 1038 C C . ARG B 1 5 ? -11.445 12.023 18.641 1 69.5 5 ARG B C 1
ATOM 1040 O O . ARG B 1 5 ? -10.422 12.273 19.281 1 69.5 5 ARG B O 1
ATOM 1047 N N . PRO B 1 6 ? -11.812 10.742 18.188 1 76.12 6 PRO B N 1
ATOM 1048 C CA . PRO B 1 6 ? -10.695 9.797 18.125 1 76.12 6 PRO B CA 1
ATOM 1049 C C . PRO B 1 6 ? -9.445 10.398 17.5 1 76.12 6 PRO B C 1
ATOM 1051 O O . PRO B 1 6 ? -9.547 11.266 16.625 1 76.12 6 PRO B O 1
ATOM 1054 N N . ASP B 1 7 ? -8.422 9.969 18.047 1 90.31 7 ASP B N 1
ATOM 1055 C CA . ASP B 1 7 ? -7.168 10.469 17.484 1 90.31 7 ASP B CA 1
ATOM 1056 C C . ASP B 1 7 ? -6.965 9.953 16.062 1 90.31 7 ASP B C 1
ATOM 1058 O O . ASP B 1 7 ? -7.727 9.102 15.586 1 90.31 7 ASP B O 1
ATOM 1062 N N . ILE B 1 8 ? -6.137 10.445 15.312 1 92.69 8 ILE B N 1
ATOM 1063 C CA . ILE B 1 8 ? -5.926 10.242 13.883 1 92.69 8 ILE B CA 1
ATOM 1064 C C . ILE B 1 8 ? -5.566 8.781 13.617 1 92.69 8 ILE B C 1
ATOM 1066 O O . ILE B 1 8 ? -5.969 8.211 12.602 1 92.69 8 ILE B O 1
ATOM 1070 N N . TYR B 1 9 ? -4.848 8.148 14.492 1 91.88 9 TYR B N 1
ATOM 1071 C CA . TYR B 1 9 ? -4.445 6.758 14.297 1 91.88 9 TYR B CA 1
ATOM 1072 C C . TYR B 1 9 ? -5.641 5.82 14.453 1 91.88 9 TYR B C 1
ATOM 1074 O O . TYR B 1 9 ? -5.777 4.852 13.703 1 91.88 9 TYR B O 1
ATOM 1082 N N . THR B 1 10 ? -6.5 6.148 15.344 1 91.94 10 THR B N 1
ATOM 1083 C CA . THR B 1 10 ? -7.734 5.387 15.508 1 91.94 10 THR B CA 1
ATOM 1084 C C . THR B 1 10 ? -8.633 5.547 14.281 1 91.94 10 THR B C 1
ATOM 1086 O O . THR B 1 10 ? -9.25 4.582 13.828 1 91.94 10 THR B O 1
ATOM 1089 N N . GLN B 1 11 ? -8.766 6.73 13.766 1 92.38 11 GLN B N 1
ATOM 1090 C CA . GLN B 1 11 ? -9.547 6.98 12.562 1 92.38 11 GLN B CA 1
ATOM 1091 C C . GLN B 1 11 ? -8.984 6.207 11.375 1 92.38 11 GLN B C 1
ATOM 1093 O O . GLN B 1 11 ? -9.742 5.598 10.609 1 92.38 11 GLN B O 1
ATOM 1098 N N . HIS B 1 12 ? -7.711 6.262 11.305 1 94.25 12 HIS B N 1
ATOM 1099 C CA . HIS B 1 12 ? -7.027 5.508 10.258 1 94.25 12 HIS B CA 1
ATOM 1100 C C . HIS B 1 12 ? -7.309 4.012 10.383 1 94.25 12 HIS B C 1
ATOM 1102 O O . HIS B 1 12 ? -7.699 3.367 9.406 1 94.25 12 HIS B O 1
ATOM 1108 N N . ASP B 1 13 ? -7.16 3.486 11.539 1 90.69 13 ASP B N 1
ATOM 1109 C CA . ASP B 1 13 ? -7.398 2.064 11.773 1 90.69 13 ASP B CA 1
ATOM 1110 C C . ASP B 1 13 ? -8.828 1.678 11.383 1 90.69 13 ASP B C 1
ATOM 1112 O O . ASP B 1 13 ? -9.039 0.641 10.75 1 90.69 13 ASP B O 1
ATOM 1116 N N . LYS B 1 14 ? -9.688 2.5 11.742 1 90.12 14 LYS B N 1
ATOM 1117 C CA . LYS B 1 14 ? -11.086 2.234 11.422 1 90.12 14 LYS B CA 1
ATOM 1118 C C . LYS B 1 14 ? -11.32 2.273 9.922 1 90.12 14 LYS B C 1
ATOM 1120 O O . LYS B 1 14 ? -12.078 1.458 9.383 1 90.12 14 LYS B O 1
ATOM 1125 N N . ALA B 1 15 ? -10.734 3.17 9.305 1 91.06 15 ALA B N 1
ATOM 1126 C CA . ALA B 1 15 ? -10.93 3.357 7.867 1 91.06 15 ALA B CA 1
ATOM 1127 C C . ALA B 1 15 ? -10.352 2.188 7.078 1 91.06 15 ALA B C 1
ATOM 1129 O O . ALA B 1 15 ? -10.867 1.822 6.023 1 91.06 15 ALA B O 1
ATOM 1130 N N . PHE B 1 16 ? -9.328 1.58 7.664 1 93.94 16 PHE B N 1
ATOM 1131 C CA . PHE B 1 16 ? -8.617 0.572 6.891 1 93.94 16 PHE B CA 1
ATOM 1132 C C . PHE B 1 16 ? -8.555 -0.749 7.648 1 93.94 16 PHE B C 1
ATOM 1134 O O . PHE B 1 16 ? -7.672 -1.572 7.398 1 93.94 16 PHE B O 1
ATOM 1141 N N . SER B 1 17 ? -9.422 -0.989 8.523 1 90.5 17 SER B N 1
ATOM 1142 C CA . SER B 1 17 ? -9.406 -2.139 9.422 1 90.5 17 SER B CA 1
ATOM 1143 C C . SER B 1 17 ? -9.562 -3.445 8.656 1 90.5 17 SER B C 1
ATOM 1145 O O . SER B 1 17 ? -9.117 -4.5 9.109 1 90.5 17 SER B O 1
ATOM 1147 N N . ALA B 1 18 ? -10.102 -3.324 7.465 1 92.19 18 ALA B N 1
ATOM 1148 C CA . ALA B 1 18 ? -10.445 -4.562 6.773 1 92.19 18 ALA B CA 1
ATOM 1149 C C . ALA B 1 18 ? -9.406 -4.906 5.707 1 92.19 18 ALA B C 1
ATOM 1151 O O . ALA B 1 18 ? -9.578 -5.855 4.941 1 92.19 18 ALA B O 1
ATOM 1152 N N . VAL B 1 19 ? -8.375 -4.051 5.688 1 95.56 19 VAL B N 1
ATOM 1153 C CA . VAL B 1 19 ? -7.449 -4.289 4.586 1 95.56 19 VAL B CA 1
ATOM 1154 C C . VAL B 1 19 ? -6.016 -4.055 5.059 1 95.56 19 VAL B C 1
ATOM 1156 O O . VAL B 1 19 ? -5.789 -3.338 6.035 1 95.56 19 VAL B O 1
ATOM 1159 N N . SER B 1 20 ? -5.078 -4.699 4.5 1 97 20 SER B N 1
ATOM 1160 C CA . SER B 1 20 ? -3.648 -4.402 4.488 1 97 20 SER B CA 1
ATOM 1161 C C . SER B 1 20 ? -3.072 -4.504 3.08 1 97 20 SER B C 1
ATOM 1163 O O . SER B 1 20 ? -3.535 -5.316 2.273 1 97 20 SER B O 1
ATOM 1165 N N . ALA B 1 21 ? -2.146 -3.668 2.762 1 98.31 21 ALA B N 1
ATOM 1166 C C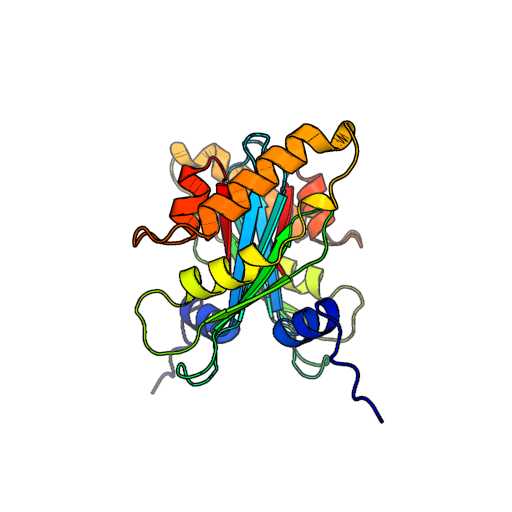A . ALA B 1 21 ? -1.574 -3.635 1.418 1 98.31 21 ALA B CA 1
ATOM 1167 C C . ALA B 1 21 ? -0.073 -3.363 1.469 1 98.31 21 ALA B C 1
ATOM 1169 O O . ALA B 1 21 ? 0.389 -2.543 2.266 1 98.31 21 ALA B O 1
ATOM 1170 N N . TYR B 1 22 ? 0.659 -4.016 0.636 1 98.56 22 TYR B N 1
ATOM 1171 C CA . TYR B 1 22 ? 2.117 -3.988 0.653 1 98.56 22 TYR B CA 1
ATOM 1172 C C . TYR B 1 22 ? 2.678 -3.852 -0.758 1 98.56 22 TYR B C 1
ATOM 1174 O O . TYR B 1 22 ? 2.088 -4.355 -1.718 1 98.56 22 TYR B O 1
ATOM 1182 N N . VAL B 1 23 ? 3.738 -3.232 -0.827 1 98.69 23 VAL B N 1
ATOM 1183 C CA . VAL B 1 23 ? 4.574 -3.199 -2.021 1 98.69 23 VAL B CA 1
ATOM 1184 C C . VAL B 1 23 ? 5.855 -3.994 -1.778 1 98.69 23 VAL B C 1
ATOM 1186 O O . VAL B 1 23 ? 6.453 -3.906 -0.703 1 98.69 23 VAL B O 1
ATOM 1189 N N . VAL B 1 24 ? 6.238 -4.742 -2.756 1 98.69 24 VAL B N 1
ATOM 1190 C CA . VAL B 1 24 ? 7.453 -5.543 -2.668 1 98.69 24 VAL B CA 1
ATOM 1191 C C . VAL B 1 24 ? 8.461 -5.07 -3.717 1 98.69 24 VAL B C 1
ATOM 1193 O O . VAL B 1 24 ? 8.141 -5 -4.906 1 98.69 24 VAL B O 1
ATOM 1196 N N . LEU B 1 25 ? 9.625 -4.762 -3.293 1 98.38 25 LEU B N 1
ATOM 1197 C CA . LEU B 1 25 ? 10.711 -4.363 -4.184 1 98.38 25 LEU B CA 1
ATOM 1198 C C . LEU B 1 25 ? 11.812 -5.418 -4.207 1 98.38 25 LEU B C 1
ATOM 1200 O O . LEU B 1 25 ? 12.039 -6.102 -3.207 1 98.38 25 LEU B O 1
ATOM 1204 N N . ASN B 1 26 ? 12.477 -5.543 -5.34 1 97.44 26 ASN B N 1
ATOM 1205 C CA . ASN B 1 26 ? 13.656 -6.395 -5.406 1 97.44 26 ASN B CA 1
ATOM 1206 C C . ASN B 1 26 ? 14.914 -5.637 -4.992 1 97.44 26 ASN B C 1
ATOM 1208 O O . ASN B 1 26 ? 14.836 -4.504 -4.516 1 97.44 26 ASN B O 1
ATOM 1212 N N . SER B 1 27 ? 16.062 -6.277 -5.152 1 93.88 27 SER B N 1
ATOM 1213 C CA . SER B 1 27 ? 17.328 -5.711 -4.711 1 93.88 27 SER B CA 1
ATOM 1214 C C . SER B 1 27 ? 17.703 -4.484 -5.535 1 93.88 27 SER B C 1
ATOM 1216 O O . SER B 1 27 ? 18.484 -3.635 -5.078 1 93.88 27 SER B O 1
ATOM 1218 N N . ALA B 1 28 ? 17.172 -4.391 -6.77 1 94 28 ALA B N 1
ATOM 1219 C CA . ALA B 1 28 ? 17.422 -3.238 -7.633 1 94 28 ALA B CA 1
ATOM 1220 C C . ALA B 1 28 ? 16.422 -2.117 -7.359 1 94 28 ALA B C 1
ATOM 1222 O O . ALA B 1 28 ? 16.375 -1.131 -8.102 1 94 28 ALA B O 1
ATOM 1223 N N . ASN B 1 29 ? 15.539 -2.289 -6.301 1 94.62 29 ASN B N 1
ATOM 1224 C CA . ASN B 1 29 ? 14.547 -1.312 -5.875 1 94.62 29 ASN B CA 1
ATOM 1225 C C . ASN B 1 29 ? 13.461 -1.118 -6.93 1 94.62 29 ASN B C 1
ATOM 1227 O O . ASN B 1 29 ? 12.953 -0.009 -7.105 1 94.62 29 ASN B O 1
ATOM 1231 N N . GLU B 1 30 ? 13.242 -2.137 -7.656 1 95.5 30 GLU B N 1
ATOM 1232 C CA . GLU B 1 30 ? 12.109 -2.191 -8.57 1 95.5 30 GLU B CA 1
ATOM 1233 C C . GLU B 1 30 ? 10.914 -2.893 -7.926 1 95.5 30 GLU B C 1
ATOM 1235 O O . GLU B 1 30 ? 11.086 -3.887 -7.215 1 95.5 30 GLU B O 1
ATOM 1240 N N . ARG B 1 31 ? 9.781 -2.299 -8.164 1 96.94 31 ARG B N 1
ATOM 1241 C CA . ARG B 1 31 ? 8.586 -2.99 -7.688 1 96.94 31 ARG B CA 1
ATOM 1242 C C . ARG B 1 31 ? 8.367 -4.289 -8.453 1 96.94 31 ARG B C 1
ATOM 1244 O O . ARG B 1 31 ? 8.18 -4.277 -9.672 1 96.94 31 ARG B O 1
ATOM 1251 N N . VAL B 1 32 ? 8.273 -5.379 -7.754 1 97.75 32 VAL B N 1
ATOM 1252 C CA . VAL B 1 32 ? 8.133 -6.656 -8.445 1 97.75 32 VAL B CA 1
ATOM 1253 C C . VAL B 1 32 ? 6.793 -7.293 -8.086 1 97.75 32 VAL B C 1
ATOM 1255 O O . VAL B 1 32 ? 6.316 -8.188 -8.781 1 97.75 32 VAL B O 1
ATOM 1258 N N . ALA B 1 33 ? 6.199 -6.852 -6.973 1 98.56 33 ALA B N 1
ATOM 1259 C CA . ALA B 1 33 ? 4.934 -7.469 -6.582 1 98.56 33 ALA B CA 1
ATOM 1260 C C . ALA B 1 33 ? 4.145 -6.555 -5.652 1 98.56 33 ALA B C 1
ATOM 1262 O O . ALA B 1 33 ? 4.699 -5.617 -5.07 1 98.56 33 ALA B O 1
ATOM 1263 N N . THR B 1 34 ? 2.883 -6.742 -5.566 1 98.5 34 THR B N 1
ATOM 1264 C CA . THR B 1 34 ? 2.016 -6.215 -4.52 1 98.5 34 THR B CA 1
ATOM 1265 C C . THR B 1 34 ? 1.29 -7.352 -3.799 1 98.5 34 THR B C 1
ATOM 1267 O O . THR B 1 34 ? 0.984 -8.383 -4.402 1 98.5 34 THR B O 1
ATOM 1270 N N . VAL B 1 35 ? 1.093 -7.191 -2.568 1 98.56 35 VAL B N 1
ATOM 1271 C CA . VAL B 1 35 ? 0.307 -8.102 -1.744 1 98.56 35 VAL B CA 1
ATOM 1272 C C . VAL B 1 35 ? -0.773 -7.324 -0.998 1 98.56 35 VAL B C 1
ATOM 1274 O O . VAL B 1 35 ? -0.473 -6.363 -0.285 1 98.56 35 VAL B O 1
ATOM 1277 N N . ALA B 1 36 ? -1.979 -7.734 -1.176 1 98.5 36 ALA B N 1
ATOM 1278 C CA . ALA B 1 36 ? -3.096 -7.09 -0.488 1 98.5 36 ALA B CA 1
ATOM 1279 C C . ALA B 1 36 ? -3.926 -8.109 0.287 1 98.5 36 ALA B C 1
ATOM 1281 O O . ALA B 1 36 ? -4.215 -9.195 -0.221 1 98.5 36 ALA B O 1
ATOM 1282 N N . LEU B 1 37 ? -4.285 -7.785 1.48 1 97.06 37 LEU B N 1
ATOM 1283 C CA . LEU B 1 37 ? -5.055 -8.664 2.355 1 97.06 37 LEU B CA 1
ATOM 1284 C C . LEU B 1 37 ? -6.426 -8.07 2.652 1 97.06 37 LEU B C 1
ATOM 1286 O O . LEU B 1 37 ? -6.539 -6.875 2.939 1 97.06 37 LEU B O 1
ATOM 1290 N N . LYS B 1 38 ? -7.434 -8.852 2.533 1 96.06 38 LYS B N 1
ATOM 1291 C CA . LYS B 1 38 ? -8.797 -8.5 2.922 1 96.06 38 LYS B CA 1
ATOM 1292 C C . LYS B 1 38 ? -9.258 -9.32 4.125 1 96.06 38 LYS B C 1
ATOM 1294 O O . LYS B 1 38 ? -9.492 -10.523 4.008 1 96.06 38 LYS B O 1
ATOM 1299 N N . PHE B 1 39 ? -9.43 -8.602 5.191 1 93.19 39 PHE B N 1
ATOM 1300 C CA . PHE B 1 39 ? -9.797 -9.25 6.445 1 93.19 39 PHE B CA 1
ATOM 1301 C C . PHE B 1 39 ? -11.297 -9.461 6.523 1 93.19 39 PHE B C 1
ATOM 1303 O O . PHE B 1 39 ? -12.078 -8.672 5.988 1 93.19 39 PHE B O 1
ATOM 1310 N N . PRO B 1 40 ? -11.641 -10.516 7.191 1 87.31 40 PRO B N 1
ATOM 1311 C CA . PRO B 1 40 ? -13.078 -10.711 7.41 1 87.31 40 PRO B CA 1
ATOM 1312 C C . PRO B 1 40 ? -13.672 -9.703 8.391 1 87.31 40 PRO B C 1
ATOM 1314 O O . PRO B 1 40 ? -12.961 -9.188 9.258 1 87.31 40 PRO B O 1
ATOM 1317 N N . CYS B 1 41 ? -14.906 -9.359 8.258 1 77.56 41 CYS B N 1
ATOM 1318 C CA . CYS B 1 41 ? -15.578 -8.391 9.109 1 77.56 41 CYS B CA 1
ATOM 1319 C C . CYS B 1 41 ? -15.695 -8.898 10.539 1 77.56 41 CYS B C 1
ATOM 1321 O O . CYS B 1 41 ? -15.547 -8.133 11.492 1 77.56 41 CYS B O 1
ATOM 1323 N N . ASP B 1 42 ? -15.945 -10.141 10.648 1 71.19 42 ASP B N 1
ATOM 1324 C CA . ASP B 1 42 ? -16.25 -10.672 11.969 1 71.19 42 ASP B CA 1
ATOM 1325 C C . ASP B 1 42 ? -15.055 -11.414 12.562 1 71.19 42 ASP B C 1
ATOM 1327 O O . ASP B 1 42 ? -15.164 -12.047 13.609 1 71.19 42 ASP B O 1
ATOM 1331 N N . GLY B 1 43 ? -13.922 -11.227 11.898 1 65.75 43 GLY B N 1
ATOM 1332 C CA . GLY B 1 43 ? -12.727 -11.898 12.391 1 65.75 43 GLY B CA 1
ATOM 1333 C C . GLY B 1 43 ? -12.75 -13.398 12.172 1 65.75 43 GLY B C 1
ATOM 1334 O O . GLY B 1 43 ? -11.711 -14.055 12.234 1 65.75 43 GLY B O 1
ATOM 1335 N N . ALA B 1 44 ? -13.852 -13.906 12.031 1 67.44 44 ALA B N 1
ATOM 1336 C CA . ALA B 1 44 ? -14 -15.359 11.938 1 67.44 44 ALA B CA 1
ATOM 1337 C C . ALA B 1 44 ? -14.008 -15.805 10.477 1 67.44 44 ALA B C 1
ATOM 1339 O O . ALA B 1 44 ? -13.711 -16.969 10.18 1 67.44 44 ALA B O 1
ATOM 1340 N N . GLY B 1 45 ? -14.117 -14.969 9.703 1 81.81 45 GLY B N 1
ATOM 1341 C CA . GLY B 1 45 ? -14.242 -15.375 8.32 1 81.81 45 GLY B CA 1
ATOM 1342 C C . GLY B 1 45 ? -12.906 -15.523 7.617 1 81.81 45 GLY B C 1
ATOM 1343 O O . GLY B 1 45 ? -11.867 -15.633 8.273 1 81.81 45 GLY B O 1
ATOM 1344 N N . ARG B 1 46 ? -12.906 -15.812 6.367 1 90.25 46 ARG B N 1
ATOM 1345 C CA . ARG B 1 46 ? -11.734 -16.031 5.523 1 90.25 46 ARG B CA 1
ATOM 1346 C C . ARG B 1 46 ? -10.953 -14.734 5.316 1 90.25 46 ARG B C 1
ATOM 1348 O O . ARG B 1 46 ? -11.547 -13.688 5.055 1 90.25 46 ARG B O 1
ATOM 1355 N N . LEU B 1 47 ? -9.711 -14.852 5.633 1 93.88 47 LEU B N 1
ATOM 1356 C CA . LEU B 1 47 ? -8.781 -13.82 5.176 1 93.88 47 LEU B CA 1
ATOM 1357 C C . LEU B 1 47 ? -8.32 -14.102 3.75 1 93.88 47 LEU B C 1
ATOM 1359 O O . LEU B 1 47 ? -7.871 -15.203 3.443 1 93.88 47 LEU B O 1
ATOM 1363 N N . TYR B 1 48 ? -8.484 -13.133 2.918 1 95.88 48 TYR B N 1
ATOM 1364 C CA . TYR B 1 48 ? -8.07 -13.289 1.528 1 95.88 48 TYR B CA 1
ATOM 1365 C C . TYR B 1 48 ? -6.77 -12.539 1.263 1 95.88 48 TYR B C 1
ATOM 1367 O O . TYR B 1 48 ? -6.582 -11.422 1.745 1 95.88 48 TYR B O 1
ATOM 1375 N N . ALA B 1 49 ? -5.918 -13.156 0.543 1 97.44 49 ALA B N 1
ATOM 1376 C CA . ALA B 1 49 ? -4.691 -12.539 0.04 1 97.44 49 ALA B CA 1
ATOM 1377 C C . ALA B 1 49 ? -4.723 -12.43 -1.481 1 97.44 49 ALA B C 1
ATOM 1379 O O . ALA B 1 49 ? -4.961 -13.414 -2.18 1 97.44 49 ALA B O 1
ATOM 1380 N N . TYR B 1 50 ? -4.582 -11.266 -1.989 1 98.25 50 TYR B N 1
ATOM 1381 C CA . TYR B 1 50 ? -4.371 -10.984 -3.404 1 98.25 50 TYR B CA 1
ATOM 1382 C C . TYR B 1 50 ? -2.902 -10.688 -3.691 1 98.25 50 TYR B C 1
ATOM 1384 O O . TYR B 1 50 ? -2.334 -9.742 -3.143 1 98.25 50 TYR B O 1
ATOM 1392 N N . VAL B 1 51 ? -2.256 -11.484 -4.516 1 98.44 51 VAL B N 1
ATOM 1393 C CA . VAL B 1 51 ? -0.834 -11.352 -4.82 1 98.44 51 VAL B CA 1
ATOM 1394 C C . VAL B 1 51 ? -0.644 -11.133 -6.316 1 98.44 51 VAL B C 1
ATOM 1396 O O . VAL B 1 51 ? -1.178 -11.883 -7.137 1 98.44 51 VAL B O 1
ATOM 1399 N N . HIS B 1 52 ? 0.03 -10.102 -6.629 1 98.12 52 HIS B N 1
ATOM 1400 C CA . HIS B 1 52 ? 0.307 -9.766 -8.023 1 98.12 52 HIS B CA 1
ATOM 1401 C C . HIS B 1 52 ? 1.805 -9.609 -8.266 1 98.12 52 HIS B C 1
ATOM 1403 O O . HIS B 1 52 ? 2.408 -8.625 -7.824 1 98.12 52 HIS B O 1
ATOM 1409 N N . TRP B 1 53 ? 2.367 -10.57 -8.914 1 97.81 53 TRP B N 1
ATOM 1410 C CA . TRP B 1 53 ? 3.717 -10.414 -9.445 1 97.81 53 TRP B CA 1
ATOM 1411 C C . TRP B 1 53 ? 3.695 -9.688 -10.789 1 97.81 53 TRP B C 1
ATOM 1413 O O . TRP B 1 53 ? 3.004 -10.109 -11.719 1 97.81 53 TRP B O 1
ATOM 1423 N N . VAL B 1 54 ? 4.477 -8.633 -10.867 1 94.94 54 VAL B N 1
ATOM 1424 C CA . VAL B 1 54 ? 4.461 -7.789 -12.055 1 94.94 54 VAL B CA 1
ATOM 1425 C C . VAL B 1 54 ? 4.75 -8.641 -13.289 1 94.94 54 VAL B C 1
ATOM 1427 O O . VAL B 1 54 ? 5.73 -9.391 -13.32 1 94.94 54 VAL B O 1
ATOM 1430 N N . GLY B 1 55 ? 3.906 -8.516 -14.297 1 92.69 55 GLY B N 1
ATOM 1431 C CA . GLY B 1 55 ? 4.082 -9.258 -15.531 1 92.69 55 GLY B CA 1
ATOM 1432 C C . GLY B 1 55 ? 3.273 -10.539 -15.586 1 92.69 55 GLY B C 1
ATOM 1433 O O . GLY B 1 55 ? 3.184 -11.18 -16.625 1 92.69 55 GLY B O 1
ATOM 1434 N N . LEU B 1 56 ? 2.648 -10.922 -14.469 1 95.75 56 LEU B N 1
ATOM 1435 C CA . LEU B 1 56 ? 1.83 -12.133 -14.406 1 95.75 56 LEU B CA 1
ATOM 1436 C C . LEU B 1 56 ? 0.415 -11.805 -13.938 1 95.75 56 LEU B C 1
ATOM 1438 O O . LEU B 1 56 ? 0.152 -10.695 -13.469 1 95.75 56 LEU B O 1
ATOM 1442 N N . GLU B 1 57 ? -0.44 -12.789 -14.094 1 95.5 57 GLU B N 1
ATOM 1443 C CA . GLU B 1 57 ? -1.804 -12.641 -13.594 1 95.5 57 GLU B CA 1
ATOM 1444 C C . GLU B 1 57 ? -1.833 -12.609 -12.07 1 95.5 57 GLU B C 1
ATOM 1446 O O . GLU B 1 57 ? -1.121 -13.375 -11.414 1 95.5 57 GLU B O 1
ATOM 1451 N N . MET B 1 58 ? -2.686 -11.711 -11.586 1 97.38 58 MET B N 1
ATOM 1452 C CA . MET B 1 58 ? -2.922 -11.688 -10.141 1 97.38 58 MET B CA 1
ATOM 1453 C C . MET B 1 58 ? -3.553 -12.992 -9.672 1 97.38 58 MET B C 1
ATOM 1455 O O . MET B 1 58 ? -4.344 -13.602 -10.398 1 97.38 58 MET B O 1
ATOM 1459 N N . VAL B 1 59 ? -3.215 -13.383 -8.461 1 97.62 59 VAL B N 1
ATOM 1460 C CA . VAL B 1 59 ? -3.781 -14.602 -7.887 1 97.62 59 VAL B CA 1
ATOM 1461 C C . VAL B 1 59 ? -4.371 -14.297 -6.512 1 97.62 59 VAL B C 1
ATOM 1463 O O . VAL B 1 59 ? -4.047 -13.273 -5.902 1 97.62 59 VAL B O 1
ATOM 1466 N N . ARG B 1 60 ? -5.223 -15.148 -6.066 1 97.44 60 ARG B N 1
ATOM 1467 C CA . ARG B 1 60 ? -5.859 -15.008 -4.762 1 97.44 60 ARG B CA 1
ATOM 1468 C C . ARG B 1 60 ? -5.75 -16.297 -3.957 1 97.44 60 ARG B C 1
ATOM 1470 O O . ARG B 1 60 ? -5.891 -17.391 -4.508 1 97.44 60 ARG B O 1
ATOM 1477 N N . GLY B 1 61 ? -5.441 -16.156 -2.729 1 96.31 61 GLY B N 1
ATOM 1478 C CA . GLY B 1 61 ? -5.496 -17.234 -1.74 1 96.31 61 GLY B CA 1
ATOM 1479 C C . GLY B 1 61 ? -6.309 -16.859 -0.513 1 96.31 61 GLY B C 1
ATOM 1480 O O . GLY B 1 61 ? -6.848 -15.758 -0.426 1 96.31 61 GLY B O 1
ATOM 1481 N N . TRP B 1 62 ? -6.516 -17.875 0.32 1 93.69 62 TRP B N 1
ATOM 1482 C CA . TRP B 1 62 ? -7.254 -17.578 1.547 1 93.69 62 TRP B CA 1
ATOM 1483 C C . TRP B 1 62 ? -6.852 -18.547 2.662 1 93.69 62 TRP B C 1
ATOM 1485 O O . TRP B 1 62 ? -6.234 -19.578 2.404 1 93.69 62 TRP B O 1
ATOM 1495 N N . ALA B 1 63 ? -6.996 -18.094 3.785 1 92.44 63 ALA B N 1
ATOM 1496 C CA . ALA B 1 63 ? -6.863 -18.922 4.98 1 92.44 63 ALA B CA 1
ATOM 1497 C C . ALA B 1 63 ? -8.031 -18.703 5.938 1 92.44 63 ALA B C 1
ATOM 1499 O O . ALA B 1 63 ? -8.484 -17.562 6.121 1 92.44 63 ALA B O 1
ATOM 1500 N N . GLY B 1 64 ? -8.531 -19.766 6.316 1 84.94 64 GLY B N 1
ATOM 1501 C CA . GLY B 1 64 ? -9.586 -19.75 7.324 1 84.94 64 GLY B CA 1
ATOM 1502 C C . GLY B 1 64 ? -9.086 -20.094 8.711 1 84.94 64 GLY B C 1
ATOM 1503 O O . GLY B 1 64 ? -7.875 -20.203 8.938 1 84.94 64 GLY B O 1
ATOM 1504 N N . GLY B 1 65 ? -9.992 -20.172 9.672 1 72.75 65 GLY B N 1
ATOM 1505 C CA . GLY B 1 65 ? -9.719 -20.656 11.016 1 72.75 65 GLY B CA 1
ATOM 1506 C C . GLY B 1 65 ? -9.211 -19.578 11.953 1 72.75 65 GLY B C 1
ATOM 1507 O O . GLY B 1 65 ? -9.367 -18.391 11.68 1 72.75 65 GLY B O 1
ATOM 1508 N N . TYR B 1 66 ? -8.828 -20.031 13.133 1 65.38 66 TYR B N 1
ATOM 1509 C CA . TYR B 1 66 ? -8.422 -19.156 14.227 1 65.38 66 TYR B CA 1
ATOM 1510 C C . TYR B 1 66 ? -6.918 -19.234 14.461 1 65.38 66 TYR B C 1
ATOM 1512 O O . TYR B 1 66 ? -6.426 -18.828 15.516 1 65.38 66 TYR B O 1
ATOM 1520 N N . GLY B 1 67 ? -6.266 -19.719 13.469 1 62.41 67 GLY B N 1
ATOM 1521 C CA . GLY B 1 67 ? -4.852 -19.938 13.719 1 62.41 67 GLY B CA 1
ATOM 1522 C C . GLY B 1 67 ? -4.055 -18.656 13.789 1 62.41 67 GLY B C 1
ATOM 1523 O O . GLY B 1 67 ? -4.531 -17.594 13.367 1 62.41 67 GLY B O 1
ATOM 1524 N N . TYR B 1 68 ? -2.891 -18.75 14.367 1 62.97 68 TYR B N 1
ATOM 1525 C CA . TYR B 1 68 ? -2.016 -17.656 14.773 1 62.97 68 TYR B CA 1
ATOM 1526 C C . TYR B 1 68 ? -1.476 -16.906 13.555 1 62.97 68 TYR B C 1
ATOM 1528 O O . TYR B 1 68 ? -1.296 -15.695 13.586 1 62.97 68 TYR B O 1
ATOM 1536 N N . ASP B 1 69 ? -1.331 -17.531 12.445 1 84.44 69 ASP B N 1
ATOM 1537 C CA . ASP B 1 69 ? -0.72 -16.75 11.375 1 84.44 69 ASP B CA 1
ATOM 1538 C C . ASP B 1 69 ? -1.541 -16.844 10.094 1 84.44 69 ASP B C 1
ATOM 1540 O O . ASP B 1 69 ? -1.086 -17.422 9.094 1 84.44 69 ASP B O 1
ATOM 1544 N N . LYS B 1 70 ? -2.684 -16.344 10.07 1 88.75 70 LYS B N 1
ATOM 1545 C CA . LYS B 1 70 ? -3.629 -16.391 8.961 1 88.75 70 LYS B CA 1
ATOM 1546 C C . LYS B 1 70 ? -3.09 -15.625 7.75 1 88.75 70 LYS B C 1
ATOM 1548 O O . LYS B 1 70 ? -3.365 -16 6.609 1 88.75 70 LYS B O 1
ATOM 1553 N N . ARG B 1 71 ? -2.357 -14.664 8 1 93.06 71 ARG B N 1
ATOM 1554 C CA . ARG B 1 71 ? -1.817 -13.859 6.902 1 93.06 71 ARG B CA 1
ATOM 1555 C C . ARG B 1 71 ? -0.826 -14.672 6.074 1 93.06 71 ARG B C 1
ATOM 1557 O O . ARG B 1 71 ? -0.936 -14.727 4.848 1 93.06 71 ARG B O 1
ATOM 1564 N N . SER B 1 72 ? 0.078 -15.328 6.828 1 94.44 72 SER B N 1
ATOM 1565 C CA . SER B 1 72 ? 1.087 -16.125 6.141 1 94.44 72 SER B CA 1
ATOM 1566 C C . SER B 1 72 ? 0.451 -17.281 5.383 1 94.44 72 SER B C 1
ATOM 1568 O O . SER B 1 72 ? 0.835 -17.578 4.25 1 94.44 72 SER B O 1
ATOM 1570 N N . ALA B 1 73 ? -0.488 -17.859 6 1 93.81 73 ALA B N 1
ATOM 1571 C CA . ALA B 1 73 ? -1.166 -18.984 5.359 1 93.81 73 ALA B CA 1
ATOM 1572 C C . ALA B 1 73 ? -1.897 -18.531 4.098 1 93.81 73 ALA B C 1
ATOM 1574 O O . ALA B 1 73 ? -1.853 -19.219 3.072 1 93.81 73 ALA B O 1
ATOM 1575 N N . ALA B 1 74 ? -2.59 -17.438 4.148 1 95.5 74 ALA B N 1
ATOM 1576 C CA . ALA B 1 74 ? -3.309 -16.922 2.99 1 95.5 74 ALA B CA 1
ATOM 1577 C C . ALA B 1 74 ? -2.344 -16.547 1.864 1 95.5 74 ALA B C 1
ATOM 1579 O O . ALA B 1 74 ? -2.604 -16.844 0.696 1 95.5 74 ALA B O 1
ATOM 1580 N N . CYS B 1 75 ? -1.273 -15.922 2.229 1 96.88 75 CYS B N 1
ATOM 1581 C CA . CYS B 1 75 ? -0.271 -15.547 1.24 1 96.88 75 CYS B CA 1
ATOM 1582 C C . CYS B 1 75 ? 0.341 -16.781 0.586 1 96.88 75 CYS B C 1
ATOM 1584 O O . CYS B 1 75 ? 0.528 -16.812 -0.632 1 96.88 75 CYS B O 1
ATOM 1586 N N . ALA B 1 76 ? 0.67 -17.766 1.386 1 96.06 76 ALA B N 1
ATOM 1587 C CA . ALA B 1 76 ? 1.209 -19.016 0.853 1 96.06 76 ALA B CA 1
ATOM 1588 C C . ALA B 1 76 ? 0.228 -19.672 -0.117 1 96.06 76 ALA B C 1
ATOM 1590 O O . ALA B 1 76 ? 0.62 -20.125 -1.195 1 96.06 76 ALA B O 1
ATOM 1591 N N . SER B 1 77 ? -1.005 -19.703 0.304 1 95.25 77 SER B N 1
ATOM 1592 C CA . SER B 1 77 ? -2.059 -20.266 -0.537 1 95.25 77 SER B CA 1
ATOM 1593 C C . SER B 1 77 ? -2.139 -19.547 -1.877 1 95.25 77 SER B C 1
ATOM 1595 O O . SER B 1 77 ? -2.326 -20.172 -2.918 1 95.25 77 SER B O 1
ATOM 1597 N N . ALA B 1 78 ? -2.014 -18.234 -1.944 1 97.19 78 ALA B N 1
ATOM 1598 C CA . ALA B 1 78 ? -2.016 -17.453 -3.176 1 97.19 78 ALA B CA 1
ATOM 1599 C C . ALA B 1 78 ? -0.762 -17.719 -4 1 97.19 78 ALA B C 1
ATOM 1601 O O . ALA B 1 78 ? -0.843 -17.938 -5.215 1 97.19 78 ALA B O 1
ATOM 1602 N N . ALA B 1 79 ? 0.35 -17.703 -3.309 1 96.38 79 ALA B N 1
ATOM 1603 C CA . ALA B 1 79 ? 1.643 -17.828 -3.98 1 96.38 79 ALA B CA 1
ATOM 1604 C C . ALA B 1 79 ? 1.726 -19.109 -4.797 1 96.38 79 ALA B C 1
ATOM 1606 O O . ALA B 1 79 ? 2.305 -19.125 -5.883 1 96.38 79 ALA B O 1
ATOM 1607 N N . ARG B 1 80 ? 1.144 -20.156 -4.387 1 95.19 80 ARG B N 1
ATOM 1608 C CA . ARG B 1 80 ? 1.171 -21.453 -5.047 1 95.19 80 ARG B CA 1
ATOM 1609 C C . ARG B 1 80 ? 0.489 -21.391 -6.41 1 95.19 80 ARG B C 1
ATOM 1611 O O . ARG B 1 80 ? 0.682 -22.281 -7.246 1 95.19 80 ARG B O 1
ATOM 1618 N N . ARG B 1 81 ? -0.205 -20.391 -6.645 1 96.5 81 ARG B N 1
ATOM 1619 C CA . ARG B 1 81 ? -1.004 -20.281 -7.863 1 96.5 81 ARG B CA 1
ATOM 1620 C C . ARG B 1 81 ? -0.322 -19.391 -8.898 1 96.5 81 ARG B C 1
ATOM 1622 O O . ARG B 1 81 ? -0.82 -19.234 -10.008 1 96.5 81 ARG B O 1
ATOM 1629 N N . ILE B 1 82 ? 0.735 -18.766 -8.508 1 96.25 82 ILE B N 1
ATOM 1630 C CA . ILE B 1 82 ? 1.451 -17.906 -9.438 1 96.25 82 ILE B CA 1
ATOM 1631 C C . ILE B 1 82 ? 2.041 -18.734 -10.57 1 96.25 82 ILE B C 1
ATOM 1633 O O . ILE B 1 82 ? 2.768 -19.703 -10.328 1 96.25 82 ILE B O 1
ATOM 1637 N N . ALA B 1 83 ? 1.774 -18.312 -11.758 1 95.5 83 ALA B N 1
ATOM 1638 C CA . ALA B 1 83 ? 2.217 -19.047 -12.938 1 95.5 83 ALA B CA 1
ATOM 1639 C C . ALA B 1 83 ? 3.561 -18.531 -13.438 1 95.5 83 ALA B C 1
ATOM 1641 O O . ALA B 1 83 ? 3.641 -17.922 -14.516 1 95.5 83 ALA B O 1
ATOM 1642 N N . ILE B 1 84 ? 4.586 -18.875 -12.797 1 94.56 84 ILE B N 1
ATOM 1643 C CA . ILE B 1 84 ? 5.93 -18.391 -13.07 1 94.56 84 ILE B CA 1
ATOM 1644 C C . ILE B 1 84 ? 6.34 -18.781 -14.492 1 94.56 84 ILE B C 1
ATOM 1646 O O . ILE B 1 84 ? 7.062 -18.031 -15.156 1 94.56 84 ILE B O 1
ATOM 1650 N N . GLY B 1 85 ? 5.84 -19.906 -14.961 1 91.62 85 GLY B N 1
ATOM 1651 C CA . GLY B 1 85 ? 6.156 -20.406 -16.297 1 91.62 85 GLY B CA 1
ATOM 1652 C C . GLY B 1 85 ? 5.73 -19.453 -17.391 1 91.62 85 GLY B C 1
ATOM 1653 O O . GLY B 1 85 ? 6.191 -19.562 -18.531 1 91.62 85 GLY B O 1
ATOM 1654 N N . ASN B 1 86 ? 4.805 -18.516 -17.062 1 92.19 86 ASN B N 1
ATOM 1655 C CA . ASN B 1 86 ? 4.32 -17.562 -18.062 1 92.19 86 ASN B CA 1
ATOM 1656 C C . ASN B 1 86 ? 5.328 -16.453 -18.297 1 92.19 86 ASN B C 1
ATOM 1658 O O . ASN B 1 86 ? 5.156 -15.633 -19.203 1 92.19 86 ASN B O 1
ATOM 1662 N N . LEU B 1 87 ? 6.355 -16.359 -17.406 1 91.88 87 LEU B N 1
ATOM 1663 C CA . LEU B 1 87 ? 7.477 -15.469 -17.656 1 91.88 87 LEU B CA 1
ATOM 1664 C C . LEU B 1 87 ? 8.461 -16.094 -18.641 1 91.88 87 LEU B C 1
ATOM 1666 O O . LEU B 1 87 ? 9.461 -16.688 -18.234 1 91.88 87 LEU B O 1
ATOM 1670 N N . THR B 1 88 ? 8.117 -15.898 -19.953 1 85.38 88 THR B N 1
ATOM 1671 C CA . THR B 1 88 ? 8.883 -16.594 -20.984 1 85.38 88 THR B CA 1
ATOM 1672 C C . THR B 1 88 ? 9.797 -15.625 -21.719 1 85.38 88 THR B C 1
ATOM 1674 O O . THR B 1 88 ? 9.469 -14.445 -21.875 1 85.38 88 THR B O 1
ATOM 1677 N N . GLY B 1 89 ? 10.836 -16.078 -22.094 1 84.75 89 GLY B N 1
ATOM 1678 C CA . GLY B 1 89 ? 11.82 -15.305 -22.828 1 84.75 89 GLY B CA 1
ATOM 1679 C C . GLY B 1 89 ? 13.07 -15 -22.016 1 84.75 89 GLY B C 1
ATOM 1680 O O . GLY B 1 89 ? 13.023 -14.984 -20.781 1 84.75 89 GLY B O 1
ATOM 1681 N N . ASP B 1 90 ? 14.164 -14.859 -22.656 1 83.88 90 ASP B N 1
ATOM 1682 C CA . ASP B 1 90 ? 15.453 -14.633 -22.016 1 83.88 90 ASP B CA 1
ATOM 1683 C C . ASP B 1 90 ? 15.453 -13.32 -21.234 1 83.88 90 ASP B C 1
ATOM 1685 O O . ASP B 1 90 ? 16.125 -13.203 -20.203 1 83.88 90 ASP B O 1
ATOM 1689 N N . GLU B 1 91 ? 14.609 -12.43 -21.703 1 79.31 91 GLU B N 1
ATOM 1690 C CA . GLU B 1 91 ? 14.555 -11.117 -21.047 1 79.31 91 GLU B CA 1
ATOM 1691 C C . GLU B 1 91 ? 13.953 -11.227 -19.656 1 79.31 91 GLU B C 1
ATOM 1693 O O . GLU B 1 91 ? 14.164 -10.352 -18.812 1 79.31 91 GLU B O 1
ATOM 1698 N N . TRP B 1 92 ? 13.375 -12.422 -19.438 1 85.06 92 TRP B N 1
ATOM 1699 C CA . TRP B 1 92 ? 12.68 -12.555 -18.172 1 85.06 92 TRP B CA 1
ATOM 1700 C C . TRP B 1 92 ? 13.422 -13.516 -17.25 1 85.06 92 TRP B C 1
ATOM 1702 O O . TRP B 1 92 ? 12.914 -13.867 -16.172 1 85.06 92 TRP B O 1
ATOM 1712 N N . THR B 1 93 ? 14.531 -13.992 -17.688 1 87.88 93 THR B N 1
ATOM 1713 C CA . THR B 1 93 ? 15.234 -14.992 -16.906 1 87.88 93 THR B CA 1
ATOM 1714 C C . THR B 1 93 ? 15.445 -14.516 -15.469 1 87.88 93 THR B C 1
ATOM 1716 O O . THR B 1 93 ? 15.109 -15.219 -14.516 1 87.88 93 THR B O 1
ATOM 1719 N N . ASN B 1 94 ? 15.977 -13.312 -15.258 1 88.25 94 ASN B N 1
ATOM 1720 C CA . ASN B 1 94 ? 16.188 -12.766 -13.914 1 88.25 94 ASN B CA 1
ATOM 1721 C C . ASN B 1 94 ? 14.867 -12.625 -13.164 1 88.25 94 ASN B C 1
ATOM 1723 O O . ASN B 1 94 ? 14.789 -12.945 -11.977 1 88.25 94 ASN B O 1
ATOM 1727 N N . ARG B 1 95 ? 13.859 -12.227 -13.875 1 91.62 95 ARG B N 1
ATOM 1728 C CA . ARG B 1 95 ? 12.547 -12.047 -13.266 1 91.62 95 ARG B CA 1
ATOM 1729 C C . ARG B 1 95 ? 11.953 -13.383 -12.836 1 91.62 95 ARG B C 1
ATOM 1731 O O . ARG B 1 95 ? 11.281 -13.469 -11.805 1 91.62 95 ARG B O 1
ATOM 1738 N N . ARG B 1 96 ? 12.242 -14.352 -13.617 1 94.25 96 ARG B N 1
ATOM 1739 C CA . ARG B 1 96 ? 11.758 -15.68 -13.273 1 94.25 96 ARG B CA 1
ATOM 1740 C C . ARG B 1 96 ? 12.414 -16.188 -11.992 1 94.25 96 ARG B C 1
ATOM 1742 O O . ARG B 1 96 ? 11.75 -16.766 -11.141 1 94.25 96 ARG B O 1
ATOM 1749 N N . HIS B 1 97 ? 13.695 -16 -11.961 1 95.44 97 HIS B N 1
ATOM 1750 C CA . HIS B 1 97 ? 14.422 -16.406 -10.758 1 95.44 97 HIS B CA 1
ATOM 1751 C C . HIS B 1 97 ? 13.891 -15.672 -9.531 1 95.44 97 HIS B C 1
ATOM 1753 O O . HIS B 1 97 ? 13.703 -16.281 -8.477 1 95.44 97 HIS B O 1
ATOM 1759 N N . GLU B 1 98 ? 13.633 -14.414 -9.648 1 96.5 98 GLU B N 1
ATOM 1760 C CA . GLU B 1 98 ? 13.102 -13.617 -8.547 1 96.5 98 GLU B CA 1
ATOM 1761 C C . GLU B 1 98 ? 11.703 -14.086 -8.156 1 96.5 98 GLU B C 1
ATOM 1763 O O . GLU B 1 98 ? 11.383 -14.18 -6.969 1 96.5 98 GLU B O 1
ATOM 1768 N N . ALA B 1 99 ? 10.922 -14.352 -9.172 1 97.31 99 ALA B N 1
ATOM 1769 C CA . ALA B 1 99 ? 9.562 -14.828 -8.906 1 97.31 99 ALA B CA 1
ATOM 1770 C C . ALA B 1 99 ? 9.586 -16.156 -8.164 1 97.31 99 ALA B C 1
ATOM 1772 O O . ALA B 1 99 ? 8.781 -16.391 -7.254 1 97.31 99 ALA B O 1
ATOM 1773 N N . THR B 1 100 ? 10.484 -17.047 -8.609 1 97.12 100 THR B N 1
ATOM 1774 C CA . THR B 1 100 ? 10.633 -18.328 -7.93 1 97.12 100 THR B CA 1
ATOM 1775 C C . THR B 1 100 ? 11.023 -18.125 -6.465 1 97.12 100 THR B C 1
ATOM 1777 O O . THR B 1 100 ? 10.422 -18.734 -5.574 1 97.12 100 THR B O 1
ATOM 1780 N N . ALA B 1 101 ? 12 -17.266 -6.211 1 97.44 101 ALA B N 1
ATOM 1781 C CA . ALA B 1 101 ? 12.43 -16.953 -4.848 1 97.44 101 ALA B CA 1
ATOM 1782 C C . ALA B 1 101 ? 11.273 -16.375 -4.031 1 97.44 101 ALA B C 1
ATOM 1784 O O . ALA B 1 101 ? 11.125 -16.688 -2.846 1 97.44 101 ALA B O 1
ATOM 1785 N N . PHE B 1 102 ? 10.484 -15.562 -4.652 1 98.25 102 PHE B N 1
ATOM 1786 C CA . PHE B 1 102 ? 9.32 -14.938 -4.035 1 98.25 102 PHE B CA 1
ATOM 1787 C C . PHE B 1 102 ? 8.312 -15.984 -3.588 1 98.25 102 PHE B C 1
ATOM 1789 O O . PHE B 1 102 ? 7.875 -15.984 -2.436 1 98.25 102 PHE B O 1
ATOM 1796 N N . VAL B 1 103 ? 7.973 -16.891 -4.461 1 98.06 103 VAL B N 1
ATOM 1797 C CA . VAL B 1 103 ? 6.996 -17.938 -4.176 1 98.06 103 VAL B CA 1
ATOM 1798 C C . VAL B 1 103 ? 7.527 -18.859 -3.078 1 98.06 103 VAL B C 1
ATOM 1800 O O . VAL B 1 103 ? 6.812 -19.188 -2.131 1 98.06 103 VAL B O 1
ATOM 1803 N N . GLU B 1 104 ? 8.766 -19.25 -3.223 1 97.44 104 GLU B N 1
ATOM 1804 C CA . GLU B 1 104 ? 9.375 -20.125 -2.23 1 97.44 104 GLU B CA 1
ATOM 1805 C C . GLU B 1 104 ? 9.383 -19.484 -0.848 1 97.44 104 GLU B C 1
ATOM 1807 O O . GLU B 1 104 ? 9.117 -20.141 0.155 1 97.44 104 GLU B O 1
ATOM 1812 N N . ALA B 1 105 ? 9.68 -18.203 -0.773 1 97.62 105 ALA B N 1
ATOM 1813 C CA . ALA B 1 105 ? 9.703 -17.484 0.5 1 97.62 105 ALA B CA 1
ATOM 1814 C C . ALA B 1 105 ? 8.312 -17.469 1.142 1 97.62 105 ALA B C 1
ATOM 1816 O O . ALA B 1 105 ? 8.18 -17.719 2.344 1 97.62 105 ALA B O 1
ATOM 1817 N N . LEU B 1 106 ? 7.266 -17.219 0.353 1 96.81 106 LEU B N 1
ATOM 1818 C CA . LEU B 1 106 ? 5.91 -17.125 0.879 1 96.81 106 LEU B CA 1
ATOM 1819 C C . LEU B 1 106 ? 5.41 -18.484 1.336 1 96.81 106 LEU B C 1
ATOM 1821 O O . LEU B 1 106 ? 4.551 -18.578 2.217 1 96.81 106 LEU B O 1
ATOM 1825 N N . GLU B 1 107 ? 5.906 -19.5 0.77 1 94.88 107 GLU B N 1
ATOM 1826 C CA . GLU B 1 107 ? 5.426 -20.844 1.071 1 94.88 107 GLU B CA 1
ATOM 1827 C C . GLU B 1 107 ? 6.145 -21.422 2.285 1 94.88 107 GLU B C 1
ATOM 1829 O O . GLU B 1 107 ? 5.762 -22.484 2.791 1 94.88 107 GLU B O 1
ATOM 1834 N N . LYS B 1 108 ? 7.098 -20.688 2.742 1 89 108 LYS B N 1
ATOM 1835 C CA . LYS B 1 108 ? 7.855 -21.203 3.879 1 89 108 LYS B CA 1
ATOM 1836 C C . LYS B 1 108 ? 6.996 -21.234 5.141 1 89 108 LYS B C 1
ATOM 1838 O O . LYS B 1 108 ? 6.234 -20.312 5.406 1 89 108 LYS B O 1
ATOM 1843 N N . ASP B 1 109 ? 6.996 -22.297 5.84 1 75.69 109 ASP B N 1
ATOM 1844 C CA . ASP B 1 109 ? 6.277 -22.5 7.098 1 75.69 109 ASP B CA 1
ATOM 1845 C C . ASP B 1 109 ? 7.25 -22.578 8.273 1 75.69 109 ASP B C 1
ATOM 1847 O O . ASP B 1 109 ? 7.41 -23.656 8.875 1 75.69 109 ASP B O 1
ATOM 1851 N N . SER B 1 110 ? 7.949 -21.562 8.43 1 78.12 110 SER B N 1
ATOM 1852 C CA . SER B 1 110 ? 8.945 -21.609 9.492 1 78.12 110 SER B CA 1
ATOM 1853 C C . SER B 1 110 ? 8.469 -20.844 10.727 1 78.12 110 SER B C 1
ATOM 1855 O O . SER B 1 110 ? 9.25 -20.562 11.641 1 78.12 110 SER B O 1
ATOM 1857 N N . GLY B 1 111 ? 7.191 -20.578 10.766 1 80.5 111 GLY B N 1
ATOM 1858 C CA . GLY B 1 111 ? 6.664 -19.859 11.922 1 80.5 111 GLY B CA 1
ATOM 1859 C C . GLY B 1 111 ? 6.93 -18.375 11.875 1 80.5 111 GLY B C 1
ATOM 1860 O O . GLY B 1 111 ? 6.535 -17.641 12.781 1 80.5 111 GLY B O 1
ATOM 1861 N N . GLU B 1 112 ? 7.652 -17.938 10.875 1 85.19 112 GLU B N 1
ATOM 1862 C CA . GLU B 1 112 ? 7.941 -16.516 10.711 1 85.19 112 GLU B CA 1
ATOM 1863 C C . GLU B 1 112 ? 6.871 -15.828 9.867 1 85.19 112 GLU B C 1
ATOM 1865 O O . GLU B 1 112 ? 6.234 -16.469 9.023 1 85.19 112 GLU B O 1
ATOM 1870 N N . ASP B 1 113 ? 6.719 -14.555 10.141 1 92.06 113 ASP B N 1
ATOM 1871 C CA . ASP B 1 113 ? 5.812 -13.719 9.359 1 92.06 113 ASP B CA 1
ATOM 1872 C C . ASP B 1 113 ? 6.219 -13.688 7.891 1 92.06 113 ASP B C 1
ATOM 1874 O O . ASP B 1 113 ? 7.41 -13.648 7.57 1 92.06 113 ASP B O 1
ATOM 1878 N N . TRP B 1 114 ? 5.215 -13.734 7.039 1 95.88 114 TRP B N 1
ATOM 1879 C CA . TRP B 1 114 ? 5.461 -13.812 5.602 1 95.88 114 TRP B CA 1
ATOM 1880 C C . TRP B 1 114 ? 6.344 -12.664 5.133 1 95.88 114 TRP B C 1
ATOM 1882 O O . TRP B 1 114 ? 7.137 -12.82 4.203 1 95.88 114 TRP B O 1
ATOM 1892 N N . THR B 1 115 ? 6.211 -11.477 5.766 1 97.06 115 THR B N 1
ATOM 1893 C CA . THR B 1 115 ? 7.039 -10.344 5.355 1 97.06 115 THR B CA 1
ATOM 1894 C C . THR B 1 115 ? 8.508 -10.594 5.691 1 97.06 115 THR B C 1
ATOM 1896 O O . THR B 1 115 ? 9.398 -10.242 4.922 1 97.06 115 THR B O 1
ATOM 1899 N N . ARG B 1 116 ? 8.75 -11.203 6.793 1 95.88 116 ARG B N 1
ATOM 1900 C CA . ARG B 1 116 ? 10.117 -11.523 7.199 1 95.88 116 ARG B CA 1
ATOM 1901 C C . ARG B 1 116 ? 10.734 -12.562 6.273 1 95.88 116 ARG B C 1
ATOM 1903 O O . ARG B 1 116 ? 11.93 -12.5 5.977 1 95.88 116 ARG B O 1
ATOM 1910 N N . GLN B 1 117 ? 9.914 -13.492 5.883 1 96.75 117 GLN B N 1
ATOM 1911 C CA . GLN B 1 117 ? 10.391 -14.5 4.938 1 96.75 117 GLN B CA 1
ATOM 1912 C C . GLN B 1 117 ? 10.805 -13.859 3.615 1 96.75 117 GLN B C 1
ATOM 1914 O O . GLN B 1 117 ? 11.82 -14.234 3.031 1 96.75 117 GLN B O 1
ATOM 1919 N N . LEU B 1 118 ? 10.047 -12.898 3.15 1 97.94 118 LEU B N 1
ATOM 1920 C CA . LEU B 1 118 ? 10.391 -12.195 1.919 1 97.94 118 LEU B CA 1
ATOM 1921 C C . LEU B 1 118 ? 11.672 -11.383 2.092 1 97.94 118 LEU B C 1
ATOM 1923 O O . LEU B 1 118 ? 12.523 -11.367 1.203 1 97.94 118 LEU B O 1
ATOM 1927 N N . GLU B 1 119 ? 11.75 -10.75 3.211 1 97.44 119 GLU B N 1
ATOM 1928 C CA . GLU B 1 119 ? 12.953 -9.961 3.48 1 97.44 119 GLU B CA 1
ATOM 1929 C C . GLU B 1 119 ? 14.195 -10.852 3.535 1 97.44 119 GLU B C 1
ATOM 1931 O O . GLU B 1 119 ? 15.25 -10.484 3.006 1 97.44 119 GLU B O 1
ATOM 1936 N N . ALA B 1 120 ? 14.07 -11.969 4.125 1 96.44 120 ALA B N 1
ATOM 1937 C CA . ALA B 1 120 ? 15.164 -12.93 4.195 1 96.44 120 ALA B CA 1
ATOM 1938 C C . ALA B 1 120 ? 15.578 -13.398 2.803 1 96.44 120 ALA B C 1
ATOM 1940 O O . ALA B 1 120 ? 16.734 -13.75 2.578 1 96.44 120 ALA B O 1
ATOM 1941 N N . ALA B 1 121 ? 14.633 -13.43 1.891 1 97.19 121 ALA B N 1
ATOM 1942 C CA . ALA B 1 121 ? 14.891 -13.875 0.526 1 97.19 121 ALA B CA 1
ATOM 1943 C C . ALA B 1 121 ? 15.484 -12.75 -0.316 1 97.19 121 ALA B C 1
ATOM 1945 O O . ALA B 1 121 ? 15.766 -12.938 -1.503 1 97.19 121 ALA B O 1
ATOM 1946 N N . GLY B 1 122 ? 15.633 -11.531 0.273 1 97 122 GLY B N 1
ATOM 1947 C CA . GLY B 1 122 ? 16.328 -10.461 -0.419 1 97 122 GLY B CA 1
ATOM 1948 C C . GLY B 1 122 ? 15.398 -9.367 -0.918 1 97 122 GLY B C 1
ATOM 1949 O O . GLY B 1 122 ? 15.828 -8.453 -1.617 1 97 122 GLY B O 1
ATOM 1950 N N . PHE B 1 123 ? 14.094 -9.477 -0.586 1 98.06 123 PHE B N 1
ATOM 1951 C CA . PHE B 1 123 ? 13.148 -8.453 -1.005 1 98.06 123 PHE B CA 1
ATOM 1952 C C . PHE B 1 123 ? 12.969 -7.398 0.082 1 98.06 123 PHE B C 1
ATOM 1954 O O . PHE B 1 123 ? 13.305 -7.641 1.245 1 98.06 123 PHE B O 1
ATOM 1961 N N . LYS B 1 124 ? 12.555 -6.234 -0.29 1 98 124 LYS B N 1
ATOM 1962 C CA . LYS B 1 124 ? 12.039 -5.223 0.628 1 98 124 LYS B CA 1
ATOM 1963 C C . LYS B 1 124 ? 10.516 -5.188 0.611 1 98 124 LYS B C 1
ATOM 1965 O O . LYS B 1 124 ? 9.898 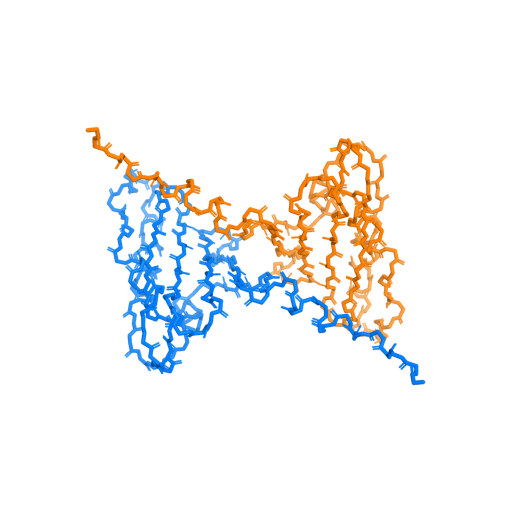-5.207 -0.457 1 98 124 LYS B O 1
ATOM 1970 N N . VAL B 1 125 ? 9.961 -5.234 1.73 1 98.38 125 VAL B N 1
ATOM 1971 C CA . VAL B 1 125 ? 8.508 -5.227 1.862 1 98.38 125 VAL B CA 1
ATOM 1972 C C . VAL B 1 125 ? 8.055 -3.959 2.584 1 98.38 125 VAL B C 1
ATOM 1974 O O . VAL B 1 125 ? 8.477 -3.697 3.713 1 98.38 125 VAL B O 1
ATOM 1977 N N . PHE B 1 126 ? 7.199 -3.143 1.946 1 98 126 PHE B N 1
ATOM 1978 C CA . PHE B 1 126 ? 6.695 -1.916 2.551 1 98 126 PHE B CA 1
ATOM 1979 C C . PHE B 1 126 ? 5.18 -1.979 2.717 1 98 126 PHE B C 1
ATOM 1981 O O . PHE B 1 126 ? 4.453 -2.197 1.745 1 98 126 PHE B O 1
ATOM 1988 N N . GLN B 1 127 ? 4.746 -1.789 3.887 1 97.81 127 GLN B N 1
ATOM 1989 C CA . GLN B 1 127 ? 3.314 -1.719 4.148 1 97.81 127 GLN B CA 1
ATOM 1990 C C . GLN B 1 127 ? 2.773 -0.317 3.881 1 97.81 127 GLN B C 1
ATOM 1992 O O . GLN B 1 127 ? 3.287 0.666 4.418 1 97.81 127 GLN B O 1
ATOM 1997 N N . ALA B 1 128 ? 1.774 -0.243 3.076 1 97.94 128 ALA B N 1
ATOM 1998 C CA . ALA B 1 128 ? 1.131 1.036 2.789 1 97.94 128 ALA B CA 1
ATOM 1999 C C . ALA B 1 128 ? 0.014 1.324 3.787 1 97.94 128 ALA B C 1
ATOM 2001 O O . ALA B 1 128 ? -0.201 2.477 4.172 1 97.94 128 ALA B O 1
ATOM 2002 N N . VAL B 1 129 ? -0.724 0.257 4.102 1 96.56 129 VAL B N 1
ATOM 2003 C CA . VAL B 1 129 ? -1.758 0.345 5.125 1 96.56 129 VAL B CA 1
ATOM 2004 C C . VAL B 1 129 ? -1.855 -0.979 5.879 1 96.56 129 VAL B C 1
ATOM 2006 O O . VAL B 1 129 ? -1.489 -2.031 5.348 1 96.56 129 VAL B O 1
#